Protein AF-0000000068471416 (afdb_homodimer)

Foldseek 3Di:
DDPPPVPCPVCVCVVVVVVVVVVVVVVVVCVLAADDQVVLQVQLVVQLCVLCNPHADDPVCVVVSQVSSQVSSVVVVVVSVHQWDKDKGKDKDWPPPDDDDDDDDDDADPVRKDKYWDWDDDDTMIMIMMMITHHD/DDPPPVPPPVCVVVVVVVVVVVVVVVVVVCVLAADDQVVLQVQLVVQLCVLCNPHADDPVCVVVSQVSSQVSSVVVVVVSVHQWDKDKGKDKDWPPPDDDDDDDDDDADPVRKDKYWDWDDDPTMIMIMMMITHHD

Sequence (272 aa):
MESYTGTFLYGLGSLESRNDLFSKIRQTLVTKTAFVVDEVSNIVKEAIESAIGGNAYQHSKVNQWTTNVVEQTLSQLTKLGKPFKYIVTCVIMQKNGAGLHTASSCFWDSSTDGSCTVRWENKSMYCIVSAFGLSIMESYTGTFLYGLGSLESRNDLFSKIRQTLVTKTAFVVDEVSNIVKEAIESAIGGNAYQHSKVNQWTTNVVEQTLSQLTKLGKPFKYIVTCVIMQKNGAGLHTASSCFWDSSTDGSCTVRWENKSMYCIVSAFGLSI

Radius of gyration: 27.61 Å; Cα contacts (8 Å, |Δi|>4): 417; chains: 2; bounding box: 52×100×85 Å

Secondary structure (DSSP, 8-state):
---------TTHHHHHHHHHHHHHHHHHHHHHHS--HHHHHHHHHHHHHHHHTTPPP-HHHHHHHHHHHHHHHHHHHHHTT-SEEEEEEEEEEE-SS--EEEEEEEES-TTT-EEEEEEEE-SSEEEEEEEEEEE-/---------TTHHHHHHHHHHHHHHHHHHHHHHS--HHHHHHHHHHHHHHHHTTPPP-HHHHHHHHHHHHHHHHHHHHHTT-SEEEEEEEEEEE-SS--EEEEEEEES-TTT-EEEEEEEE-SSEEEEEEEEEEE-

InterPro domains:
  IPR005334 Dynein light chain Tctex-1-like [PF03645] (39-132)
  IPR005334 Dynein light chain Tctex-1-like [PTHR21255] (26-134)
  IPR038586 Tctex-1-like superfamily [G3DSA:3.30.1140.40] (37-135)

Organism: Equus asinus (NCBI:txid9793)

pLDDT: mean 88.73, std 19.09, range [28.83, 99.0]

Nearest PDB structures (foldseek):
  8pr0-assembly1_G  TM=9.944E-01  e=3.543E-20  Homo sapiens
  8j07-assembly1_n8  TM=9.820E-01  e=2.488E-18  Homo sapiens
  2pg1-assembly1_G  TM=9.950E-01  e=5.138E-17  Drosophila melanogaster
  8glv-assembly1_AR  TM=9.857E-01  e=5.844E-17  Chlamydomonas reinhardtii
  8glv-assembly1_MK  TM=9.768E-01  e=2.375E-13  Chlamydomonas reinhardtii

Solvent-accessible surface area (backbone atoms only — not comparable to full-atom values): 14902 Å² total; per-residue (Å²): 140,85,84,81,79,75,79,78,64,73,64,61,61,52,52,57,44,42,49,50,45,50,50,46,52,49,49,52,50,44,62,55,54,49,68,52,52,70,64,52,48,51,45,45,51,51,23,44,45,72,50,47,54,95,60,70,68,45,82,91,46,46,63,59,33,30,47,45,26,21,51,47,30,50,53,56,55,60,69,67,68,44,65,49,32,38,41,26,37,24,39,38,33,42,60,67,83,51,56,76,42,75,34,69,39,73,49,74,56,77,90,52,28,38,65,41,75,48,82,46,73,62,92,34,27,41,36,41,38,37,41,35,37,40,59,114,142,85,84,80,79,76,78,78,63,73,65,60,63,52,51,57,45,41,49,50,44,50,50,47,53,49,49,52,50,45,63,53,55,49,67,52,52,68,64,53,47,52,46,44,53,50,25,44,44,72,52,47,55,94,61,69,70,46,82,89,48,45,63,58,33,32,48,45,27,22,50,48,30,48,53,55,57,61,68,68,68,44,65,48,32,37,41,26,36,23,38,39,32,42,60,68,82,52,55,74,44,74,33,67,40,73,48,71,56,76,89,52,29,39,66,41,75,49,81,46,71,62,92,34,29,39,35,41,37,37,40,36,37,39,59,113

Structure (mmCIF, N/CA/C/O backbone):
data_AF-0000000068471416-model_v1
#
loop_
_entity.id
_entity.type
_entity.pdbx_description
1 polymer 'Dynein light chain Tctex-type 1'
#
loop_
_atom_site.group_PDB
_atom_site.id
_atom_site.type_symbol
_atom_site.label_atom_id
_atom_site.label_alt_id
_atom_site.label_comp_id
_atom_site.label_asym_id
_atom_site.label_entity_id
_atom_site.label_seq_id
_atom_site.pdbx_PDB_ins_code
_atom_site.Cartn_x
_atom_site.Cartn_y
_atom_site.Cartn_z
_atom_site.occupancy
_atom_site.B_iso_or_equiv
_atom_site.auth_seq_id
_atom_site.auth_comp_id
_atom_site.auth_asym_id
_atom_site.auth_atom_id
_atom_site.pdbx_PDB_model_num
ATOM 1 N N . MET A 1 1 ? -31.141 28.938 68.875 1 28.83 1 MET A N 1
ATOM 2 C CA . MET A 1 1 ? -30.828 29.672 67.625 1 28.83 1 MET A CA 1
ATOM 3 C C . MET A 1 1 ? -29.781 28.938 66.812 1 28.83 1 MET A C 1
ATOM 5 O O . MET A 1 1 ? -28.609 29.297 66.812 1 28.83 1 MET A O 1
ATOM 9 N N . GLU A 1 2 ? -29.828 27.5 66.625 1 31.27 2 GLU A N 1
ATOM 10 C CA . GLU A 1 2 ? -28.906 26.5 66.125 1 31.27 2 GLU A CA 1
ATOM 11 C C . GLU A 1 2 ? -28.766 26.594 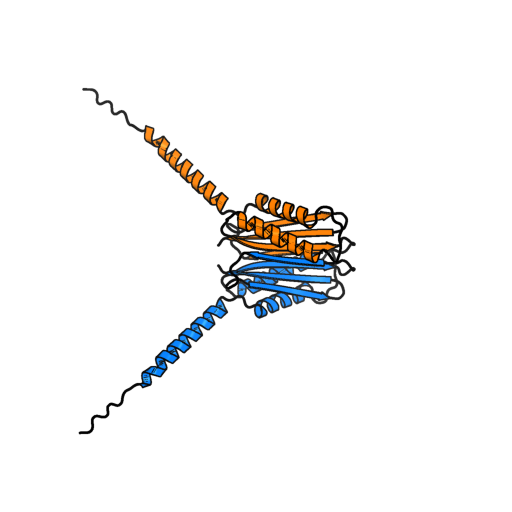64.625 1 31.27 2 GLU A C 1
ATOM 13 O O . GLU A 1 2 ? -29.766 26.594 63.906 1 31.27 2 GLU A O 1
ATOM 18 N N . SER A 1 3 ? -27.688 27.391 64.062 1 31.22 3 SER A N 1
ATOM 19 C CA . SER A 1 3 ? -27.219 27.688 62.688 1 31.22 3 SER A CA 1
ATOM 20 C C . SER A 1 3 ? -26.891 26.422 61.906 1 31.22 3 SER A C 1
ATOM 22 O O . SER A 1 3 ? -26.094 25.594 62.375 1 31.22 3 SER A O 1
ATOM 24 N N . TYR A 1 4 ? -27.875 25.75 61.125 1 32.44 4 TYR A N 1
ATOM 25 C CA . TYR A 1 4 ? -27.891 24.688 60.125 1 32.44 4 TYR A CA 1
ATOM 26 C C . TYR A 1 4 ? -26.906 24.984 59 1 32.44 4 TYR A C 1
ATOM 28 O O . TYR A 1 4 ? -27.047 25.969 58.281 1 32.44 4 TYR A O 1
ATOM 36 N N . THR A 1 5 ? -25.547 24.922 59.156 1 38.28 5 THR A N 1
ATOM 37 C CA . THR A 1 5 ? -24.516 24.953 58.094 1 38.28 5 THR A CA 1
ATOM 38 C C . THR A 1 5 ? -24.734 23.844 57.094 1 38.28 5 THR A C 1
ATOM 40 O O . THR A 1 5 ? -24.5 22.672 57.375 1 38.28 5 THR A O 1
ATOM 43 N N . GLY A 1 6 ? -25.969 23.578 56.562 1 36.72 6 GLY A N 1
ATOM 44 C CA . GLY A 1 6 ? -26.219 22.672 55.438 1 36.72 6 GLY A CA 1
ATOM 45 C C . GLY A 1 6 ? -25.25 22.906 54.281 1 36.72 6 GLY A C 1
ATOM 46 O O . GLY A 1 6 ? -25.375 23.891 53.562 1 36.72 6 GLY A O 1
ATOM 47 N N . THR A 1 7 ? -23.953 22.609 54.438 1 38.03 7 THR A N 1
ATOM 48 C CA . THR A 1 7 ? -22.953 22.594 53.344 1 38.03 7 THR A CA 1
ATOM 49 C C . THR A 1 7 ? -23.469 21.797 52.156 1 38.03 7 THR A C 1
ATOM 51 O O . THR A 1 7 ? -23.828 20.609 52.312 1 38.03 7 THR A O 1
ATOM 54 N N . PHE A 1 8 ? -24.125 22.375 51.125 1 34.44 8 PHE A N 1
ATOM 55 C CA . PHE A 1 8 ? -24.469 22.094 49.75 1 34.44 8 PHE A CA 1
ATOM 56 C C . PHE A 1 8 ? -23.281 21.438 49.031 1 34.44 8 PHE A C 1
ATOM 58 O O . PHE A 1 8 ? -22.375 22.125 48.562 1 34.44 8 PHE A O 1
ATOM 65 N N . LEU A 1 9 ? -22.438 20.578 49.594 1 37.41 9 LEU A N 1
ATOM 66 C CA . LEU A 1 9 ? -21.453 19.828 48.844 1 37.41 9 LEU A CA 1
ATOM 67 C C . LEU A 1 9 ? -22.109 19.062 47.688 1 37.41 9 LEU A C 1
ATOM 69 O O . LEU A 1 9 ? -21.516 18.125 47.125 1 37.41 9 LEU A O 1
ATOM 73 N N . TYR A 1 10 ? -23.406 19.078 47.5 1 39.72 10 TYR A N 1
ATOM 74 C CA . TYR A 1 10 ? -23.938 18.312 46.375 1 39.72 10 TYR A CA 1
ATOM 75 C C . TYR A 1 10 ? -23.156 18.625 45.094 1 39.72 10 TYR A C 1
ATOM 77 O O . TYR A 1 10 ? -23.516 18.141 44.031 1 39.72 10 TYR A O 1
ATOM 85 N N . GLY A 1 11 ? -22.531 19.719 44.938 1 41.59 11 GLY A N 1
ATOM 86 C CA . GLY A 1 11 ? -21.922 20.141 43.719 1 41.59 11 GLY A CA 1
ATOM 87 C C . GLY A 1 11 ? -20.828 19.203 43.219 1 41.59 11 GLY A C 1
ATOM 88 O O . GLY A 1 11 ? -20.141 19.5 42.25 1 41.59 11 GLY A O 1
ATOM 89 N N . LEU A 1 12 ? -20.219 18.453 44 1 44.09 12 LEU A N 1
ATOM 90 C CA . LEU A 1 12 ? -19.188 17.5 43.625 1 44.09 12 LEU A CA 1
ATOM 91 C C . LEU A 1 12 ? -19.688 16.562 42.531 1 44.09 12 LEU A C 1
ATOM 93 O O . LEU A 1 12 ? -18.953 15.703 42.031 1 44.09 12 LEU A O 1
ATOM 97 N N . GLY A 1 13 ? -20.922 16.156 42.469 1 48.59 13 GLY A N 1
ATOM 98 C CA . GLY A 1 13 ? -21.469 15.414 41.344 1 48.59 13 GLY A CA 1
ATOM 99 C C . GLY A 1 13 ? -21.109 15.992 40 1 48.59 13 GLY A C 1
ATOM 100 O O . GLY A 1 13 ? -21.234 15.328 38.969 1 48.59 13 GLY A O 1
ATOM 101 N N . SER A 1 14 ? -21.016 17.25 39.812 1 50.97 14 SER A N 1
ATOM 102 C CA . SER A 1 14 ? -20.812 18.031 38.594 1 50.97 14 SER A CA 1
ATOM 103 C C . SER A 1 14 ? -19.406 17.859 38.062 1 50.97 14 SER A C 1
ATOM 105 O O . SER A 1 14 ? -19.203 17.781 36.844 1 50.97 14 SER A O 1
ATOM 107 N N . LEU A 1 15 ? -18.422 17.906 38.812 1 54.69 15 LEU A N 1
ATOM 108 C CA . LEU A 1 15 ? -17.062 17.719 38.344 1 54.69 15 LEU A CA 1
ATOM 109 C C . LEU A 1 15 ? -16.844 16.281 37.844 1 54.69 15 LEU A C 1
ATOM 111 O O . LEU A 1 15 ? -16.203 16.078 36.812 1 54.69 15 LEU A O 1
ATOM 115 N N . GLU A 1 16 ? -17.141 15.281 38.75 1 58.5 16 GLU A N 1
ATOM 116 C CA . GLU A 1 16 ? -17.125 13.906 38.25 1 58.5 16 GLU A CA 1
ATOM 117 C C . GLU A 1 16 ? -17.922 13.766 36.969 1 58.5 16 GLU A C 1
ATOM 119 O O . GLU A 1 16 ? -17.5 13.062 36.062 1 58.5 16 GLU A O 1
ATOM 124 N N . SER A 1 17 ? -18.969 14.477 37.062 1 65.06 17 SER A N 1
ATOM 125 C CA . SER A 1 17 ? -19.812 14.477 35.875 1 65.06 17 SER A CA 1
ATOM 126 C C . SER A 1 17 ? -19.125 15.164 34.688 1 65.06 17 SER A C 1
ATOM 128 O O . SER A 1 17 ? -19.219 14.688 33.562 1 65.06 17 SER A O 1
ATOM 130 N N . ARG A 1 18 ? -18.391 16.203 35.125 1 70.12 18 ARG A N 1
ATOM 131 C CA . ARG A 1 18 ? -17.641 16.906 34.062 1 70.12 18 ARG A CA 1
ATOM 132 C C . ARG A 1 18 ? -16.484 16.047 33.562 1 70.12 18 ARG A C 1
ATOM 134 O O . ARG A 1 18 ? -16.25 15.984 32.375 1 70.12 18 ARG A O 1
ATOM 141 N N . ASN A 1 19 ? -15.789 15.445 34.562 1 79.56 19 ASN A N 1
ATOM 142 C CA . ASN A 1 19 ? -14.711 14.555 34.156 1 79.56 19 ASN A CA 1
ATOM 143 C C . ASN A 1 19 ? -15.242 13.383 33.344 1 79.56 19 ASN A C 1
ATOM 145 O O . ASN A 1 19 ? -14.602 12.945 32.375 1 79.56 19 ASN A O 1
ATOM 149 N N . ASP A 1 20 ? -16.328 12.852 33.906 1 80.62 20 ASP A N 1
ATOM 150 C CA . ASP A 1 20 ? -16.953 11.773 33.156 1 80.62 20 ASP A CA 1
ATOM 151 C C . ASP A 1 20 ? -17.359 12.258 31.766 1 80.62 20 ASP A C 1
ATOM 153 O O . ASP A 1 20 ? -17.203 11.531 30.781 1 80.62 20 ASP A O 1
ATOM 157 N N . LEU A 1 21 ? -17.938 13.477 31.688 1 79.5 21 LEU A N 1
ATOM 158 C CA . LEU A 1 21 ? -18.328 14.055 30.406 1 79.5 21 LEU A CA 1
ATOM 159 C C . LEU A 1 21 ? -17.109 14.266 29.516 1 79.5 21 LEU A C 1
ATOM 161 O O . LEU A 1 21 ? -17.141 13.969 28.328 1 79.5 21 LEU A O 1
ATOM 165 N N . PHE A 1 22 ? -16.094 14.844 30.125 1 82.44 22 PHE A N 1
ATOM 166 C CA . PHE A 1 22 ? -14.859 15.062 29.391 1 82.44 22 PHE A CA 1
ATOM 167 C C . PHE A 1 22 ? -14.273 13.742 28.906 1 82.44 22 PHE A C 1
ATOM 169 O O . PHE A 1 22 ? -13.758 13.656 27.781 1 82.44 22 PHE A O 1
ATOM 176 N N . SER A 1 23 ? -14.305 12.781 29.844 1 82.5 23 SER A N 1
ATOM 177 C CA . SER A 1 23 ? -13.828 11.461 29.453 1 82.5 23 SER A CA 1
ATOM 178 C C . SER A 1 23 ? -14.656 10.883 28.312 1 82.5 23 SER A C 1
ATOM 180 O O . SER A 1 23 ? -14.109 10.297 27.375 1 82.5 23 SER A O 1
ATOM 182 N N . LYS A 1 24 ? -15.945 11.148 28.438 1 79.94 24 LYS A N 1
ATOM 183 C CA . LYS A 1 24 ? -16.828 10.656 27.375 1 79.94 24 LYS A CA 1
ATOM 184 C C . LYS A 1 24 ? -16.578 11.406 26.062 1 79.94 24 LYS A C 1
ATOM 186 O O . LYS A 1 24 ? -16.578 10.805 25 1 79.94 24 LYS A O 1
ATOM 191 N N . ILE A 1 25 ? -16.484 12.648 26.062 1 80.19 25 ILE A N 1
ATOM 192 C CA . ILE A 1 25 ? -16.219 13.461 24.875 1 80.19 25 ILE A CA 1
ATOM 193 C C . ILE A 1 25 ? -14.875 13.047 24.266 1 80.19 25 ILE A C 1
ATOM 195 O O . ILE A 1 25 ? -14.758 12.906 23.047 1 80.19 25 ILE A O 1
ATOM 199 N N . ARG A 1 26 ? -13.867 12.805 25.141 1 77.94 26 ARG A N 1
ATOM 200 C CA . ARG A 1 26 ? -12.562 12.367 24.656 1 77.94 26 ARG A CA 1
ATOM 201 C C . ARG A 1 26 ? -12.656 11 23.984 1 77.94 26 ARG A C 1
ATOM 203 O O . ARG A 1 26 ? -12.039 10.766 22.938 1 77.94 26 ARG A O 1
ATOM 210 N N . GLN A 1 27 ? -13.445 10.156 24.656 1 78.56 27 GLN A N 1
ATOM 211 C CA . GLN A 1 27 ? -13.609 8.812 24.094 1 78.56 27 GLN A CA 1
ATOM 212 C C . GLN A 1 27 ? -14.328 8.859 22.75 1 78.56 27 GLN A C 1
ATOM 214 O O . GLN A 1 27 ? -13.984 8.117 21.828 1 78.56 27 GLN A O 1
ATOM 219 N N . THR A 1 28 ? -15.336 9.68 22.688 1 78.94 28 THR A N 1
ATOM 220 C CA . THR A 1 28 ? -16.078 9.812 21.438 1 78.94 28 THR A CA 1
ATOM 221 C C . THR A 1 28 ? -15.195 10.406 20.344 1 78.94 28 THR A C 1
ATOM 223 O O . THR A 1 28 ? -15.258 9.977 19.188 1 78.94 28 THR A O 1
ATOM 226 N N . LEU A 1 29 ? -14.445 11.344 20.734 1 76.94 29 LEU A N 1
ATOM 227 C CA . LEU A 1 29 ? -13.547 11.984 19.766 1 76.94 29 LEU A CA 1
ATOM 228 C C . LEU A 1 29 ? -12.484 11.008 19.281 1 76.94 29 LEU A C 1
ATOM 230 O O . LEU A 1 29 ? -12.188 10.953 18.094 1 76.94 29 LEU A O 1
ATOM 234 N N . VAL A 1 30 ? -11.961 10.297 20.203 1 74.81 30 VAL A N 1
ATOM 235 C CA . VAL A 1 30 ? -10.914 9.344 19.844 1 74.81 30 VAL A CA 1
ATOM 236 C C . VAL A 1 30 ? -11.484 8.289 18.891 1 74.81 30 VAL A C 1
ATOM 238 O O . VAL A 1 30 ? -10.844 7.93 17.891 1 74.81 30 VAL A O 1
ATOM 241 N N . THR A 1 31 ? -12.625 7.836 19.281 1 77 31 THR A N 1
ATOM 242 C CA . THR A 1 31 ? -13.219 6.797 18.438 1 77 31 THR A CA 1
ATOM 243 C C . THR A 1 31 ? -13.547 7.344 17.047 1 77 31 THR A C 1
ATOM 245 O O . THR A 1 31 ? -13.461 6.613 16.062 1 77 31 THR A O 1
ATOM 248 N N . LYS A 1 32 ? -13.836 8.609 17.047 1 83.88 32 LYS A N 1
ATOM 249 C CA . LYS A 1 32 ? -14.227 9.203 15.766 1 83.88 32 LYS A CA 1
ATOM 250 C C . LYS A 1 32 ? -13.008 9.477 14.891 1 83.88 32 LYS A C 1
ATOM 252 O O . LYS A 1 32 ? -13.125 9.531 13.664 1 83.88 32 LYS A O 1
ATOM 257 N N . THR A 1 33 ? -11.891 9.406 15.453 1 91.12 33 THR A N 1
ATOM 258 C CA . THR A 1 33 ? -10.727 9.812 14.672 1 91.12 33 THR A CA 1
ATOM 259 C C . THR A 1 33 ? -9.688 8.695 14.625 1 91.12 33 THR A C 1
ATOM 261 O O . THR A 1 33 ? -8.656 8.828 13.969 1 91.12 33 THR A O 1
ATOM 264 N N . ALA A 1 34 ? -9.961 7.605 15.328 1 95 34 ALA A N 1
ATOM 265 C CA . ALA A 1 34 ? -8.969 6.535 15.398 1 95 34 ALA A CA 1
ATOM 266 C C . ALA A 1 34 ? -9.125 5.562 14.234 1 95 34 ALA A C 1
ATOM 268 O O . ALA A 1 34 ? -10.234 5.344 13.742 1 95 34 ALA A O 1
ATOM 269 N N . PHE A 1 35 ? -8.039 5.016 13.812 1 97.88 35 PHE A N 1
ATOM 270 C CA . PHE A 1 35 ? -8.062 3.891 12.883 1 97.88 35 PHE A CA 1
ATOM 271 C C . PHE A 1 35 ? -8.414 2.598 13.609 1 97.88 35 PHE A C 1
ATOM 273 O O . PHE A 1 35 ? -7.605 2.066 14.375 1 97.88 35 PHE A O 1
ATOM 280 N N . VAL A 1 36 ? -9.625 2.09 13.414 1 96.94 36 VAL A N 1
ATOM 281 C CA . VAL A 1 36 ? -10.102 0.908 14.125 1 96.94 36 VAL A CA 1
ATOM 282 C C . VAL A 1 36 ? -9.945 -0.327 13.242 1 96.94 36 VAL A C 1
ATOM 284 O O . VAL A 1 36 ? -10.734 -0.54 12.32 1 96.94 36 VAL A O 1
ATOM 287 N N . VAL A 1 37 ? -9.062 -1.154 13.562 1 97.88 37 VAL A N 1
ATOM 288 C CA . VAL A 1 37 ? -8.641 -2.275 12.727 1 97.88 37 VAL A CA 1
ATOM 289 C C . VAL A 1 37 ? -9.828 -3.197 12.461 1 97.88 37 VAL A C 1
ATOM 291 O O . VAL A 1 37 ? -10.047 -3.633 11.328 1 97.88 37 VAL A O 1
ATOM 294 N N . ASP A 1 38 ? -10.633 -3.496 13.477 1 97.81 38 ASP A N 1
ATOM 295 C CA . ASP A 1 38 ? -11.75 -4.418 13.312 1 97.81 38 ASP A CA 1
ATOM 296 C C . ASP A 1 38 ? -12.773 -3.867 12.32 1 97.81 38 ASP A C 1
ATOM 298 O O . ASP A 1 38 ? -13.297 -4.605 11.477 1 97.81 38 ASP A O 1
ATOM 302 N N . GLU A 1 39 ? -13.047 -2.6 12.484 1 97.75 39 GLU A N 1
ATOM 303 C CA . GLU A 1 39 ? -13.969 -1.944 11.562 1 97.75 39 GLU A CA 1
ATOM 304 C C . GLU A 1 39 ? -13.453 -2.004 10.125 1 97.75 39 GLU A C 1
ATOM 306 O O . GLU A 1 39 ? -14.188 -2.365 9.211 1 97.75 39 GLU A O 1
ATOM 311 N N . VAL A 1 40 ? -12.18 -1.733 9.906 1 98.75 40 VAL A N 1
ATOM 312 C CA . VAL A 1 40 ? -11.562 -1.721 8.586 1 98.75 40 VAL A CA 1
ATOM 313 C C . VAL A 1 40 ? -11.508 -3.141 8.031 1 98.75 40 VAL A C 1
ATOM 315 O O . VAL A 1 40 ? -11.805 -3.367 6.855 1 98.75 40 VAL A O 1
ATOM 318 N N . SER A 1 41 ? -11.234 -4.055 8.898 1 98.88 41 SER A N 1
ATOM 319 C CA . SER A 1 41 ? -11.172 -5.457 8.492 1 98.88 41 SER A CA 1
ATOM 320 C C . SER A 1 41 ? -12.516 -5.93 7.949 1 98.88 41 SER A C 1
ATOM 322 O O . SER A 1 41 ? -12.57 -6.621 6.93 1 98.88 41 SER A O 1
ATOM 324 N N . ASN A 1 42 ? -13.539 -5.586 8.594 1 98.88 42 ASN A N 1
ATOM 325 C CA . ASN A 1 42 ? -14.867 -5.977 8.148 1 98.88 42 ASN A CA 1
ATOM 326 C C . ASN A 1 42 ? -15.203 -5.363 6.793 1 98.88 42 ASN A C 1
ATOM 328 O O . ASN A 1 42 ? -15.797 -6.027 5.938 1 98.88 42 ASN A O 1
ATOM 332 N N . ILE A 1 43 ? -14.82 -4.137 6.609 1 98.88 43 ILE A N 1
ATOM 333 C CA . ILE A 1 43 ? -15.031 -3.455 5.34 1 98.88 43 ILE A CA 1
ATOM 334 C C . ILE A 1 43 ? -14.305 -4.203 4.223 1 98.88 43 ILE A C 1
ATOM 336 O O . ILE A 1 43 ? -14.875 -4.457 3.162 1 98.88 43 ILE A O 1
ATOM 340 N N . VAL A 1 44 ? -13.07 -4.609 4.469 1 98.94 44 VAL A N 1
ATOM 341 C CA . VAL A 1 44 ? -12.242 -5.285 3.477 1 98.94 44 VAL A CA 1
ATOM 342 C C . VAL A 1 44 ? -12.82 -6.664 3.166 1 98.94 44 VAL A C 1
ATOM 344 O O . VAL A 1 44 ? -12.953 -7.043 2 1 98.94 44 VAL A O 1
ATOM 347 N N . LYS A 1 45 ? -13.203 -7.32 4.207 1 98.81 45 LYS A N 1
ATOM 348 C CA . LYS A 1 45 ? -13.758 -8.664 4.027 1 98.81 45 LYS A CA 1
ATOM 349 C C . LYS A 1 45 ? -15.039 -8.617 3.195 1 98.81 45 LYS A C 1
ATOM 351 O O . LYS A 1 45 ? -15.25 -9.469 2.328 1 98.81 45 LYS A O 1
ATOM 356 N N . GLU A 1 46 ? -15.859 -7.676 3.471 1 98.81 46 GLU A N 1
ATOM 357 C CA . GLU A 1 46 ? -17.094 -7.52 2.703 1 98.81 46 GLU A CA 1
ATOM 358 C C . GLU A 1 46 ? -16.797 -7.203 1.239 1 98.81 46 GLU A C 1
ATOM 360 O O . GLU A 1 46 ? -17.469 -7.715 0.341 1 98.81 46 GLU A O 1
ATOM 365 N N . ALA A 1 47 ? -15.836 -6.355 0.959 1 98.88 47 ALA A N 1
ATOM 366 C CA . ALA A 1 47 ? -15.453 -6.012 -0.408 1 98.88 47 ALA A CA 1
ATOM 367 C C . ALA A 1 47 ? -14.953 -7.238 -1.162 1 98.88 47 ALA A C 1
ATOM 369 O O . ALA A 1 47 ? -15.312 -7.453 -2.324 1 98.88 47 ALA A O 1
ATOM 370 N N . ILE A 1 48 ? -14.156 -8.109 -0.522 1 98.81 48 ILE A N 1
ATOM 371 C CA . ILE A 1 48 ? -13.625 -9.32 -1.127 1 98.81 48 ILE A CA 1
ATOM 372 C C . ILE A 1 48 ? -14.773 -10.273 -1.465 1 98.81 48 ILE A C 1
ATOM 374 O O . ILE A 1 48 ? -14.844 -10.797 -2.578 1 98.81 48 ILE A O 1
ATOM 378 N N . GLU A 1 49 ? -15.641 -10.43 -0.498 1 98.38 49 GLU A N 1
ATOM 379 C CA . GLU A 1 49 ? -16.75 -11.344 -0.702 1 98.38 49 GLU A CA 1
ATOM 380 C C . GLU A 1 49 ? -17.641 -10.891 -1.858 1 98.38 49 GLU A C 1
ATOM 382 O O . GLU A 1 49 ? -18.078 -11.703 -2.674 1 98.38 49 GLU A O 1
ATOM 387 N N . SER A 1 50 ? -17.844 -9.625 -1.914 1 98.19 50 SER A N 1
ATOM 388 C CA . SER A 1 50 ? -18.703 -9.062 -2.955 1 98.19 50 SER A CA 1
ATOM 389 C C . SER A 1 50 ? -18.062 -9.195 -4.332 1 98.19 50 SER A C 1
ATOM 391 O O . SER A 1 50 ? -18.734 -9.539 -5.305 1 98.19 50 SER A O 1
ATOM 393 N N . ALA A 1 51 ? -16.75 -9 -4.43 1 97.88 51 ALA A N 1
ATOM 394 C CA . ALA A 1 51 ? -16.062 -8.938 -5.723 1 97.88 51 ALA A CA 1
ATOM 395 C C . ALA A 1 51 ? -15.672 -10.336 -6.195 1 97.88 51 ALA A C 1
ATOM 397 O O . ALA A 1 51 ? -15.734 -10.633 -7.391 1 97.88 51 ALA A O 1
ATOM 398 N N . ILE A 1 52 ? -15.266 -11.195 -5.316 1 96.25 52 ILE A N 1
ATOM 399 C CA . ILE A 1 52 ? -14.633 -12.438 -5.758 1 96.25 52 ILE A CA 1
ATOM 400 C C . ILE A 1 52 ? -15.352 -13.633 -5.125 1 96.25 52 ILE A C 1
ATOM 402 O O . ILE A 1 52 ? -15.172 -14.773 -5.559 1 96.25 52 ILE A O 1
ATOM 406 N N . GLY A 1 53 ? -16.219 -13.375 -4.121 1 89.38 53 GLY A N 1
ATOM 407 C CA . GLY A 1 53 ? -16.812 -14.461 -3.359 1 89.38 53 GLY A CA 1
ATOM 408 C C . GLY A 1 53 ? -17.469 -15.508 -4.234 1 89.38 53 GLY A C 1
ATOM 409 O O . GLY A 1 53 ? -18.219 -15.18 -5.156 1 89.38 53 GLY A O 1
ATOM 410 N N . GLY A 1 54 ? -17.172 -16.766 -4.18 1 90.25 54 GLY A N 1
ATOM 411 C CA . GLY A 1 54 ? -17.781 -17.922 -4.82 1 90.25 54 GLY A CA 1
ATOM 412 C C . GLY A 1 54 ? -17.188 -18.219 -6.188 1 90.25 54 GLY A C 1
ATOM 413 O O . GLY A 1 54 ? -17.609 -19.172 -6.852 1 90.25 54 GLY A O 1
ATOM 414 N N . ASN A 1 55 ? -16.328 -17.312 -6.727 1 96.81 55 ASN A N 1
ATOM 415 C CA . ASN A 1 55 ? -15.742 -17.5 -8.055 1 96.81 55 ASN A CA 1
ATOM 416 C C . ASN A 1 55 ? -14.398 -18.219 -7.984 1 96.81 55 ASN A C 1
ATOM 418 O O . ASN A 1 55 ? -13.664 -18.078 -7.008 1 96.81 55 ASN A O 1
ATOM 422 N N . ALA A 1 56 ? -14.18 -18.984 -9.07 1 97.56 56 ALA A N 1
ATOM 423 C CA . ALA A 1 56 ? -12.828 -19.516 -9.281 1 97.56 56 ALA A CA 1
ATOM 424 C C . ALA A 1 56 ? -11.969 -18.516 -10.047 1 97.56 56 ALA A C 1
ATOM 426 O O . ALA A 1 56 ? -12.492 -17.625 -10.742 1 97.56 56 ALA A O 1
ATOM 427 N N . TYR A 1 57 ? -10.719 -18.719 -9.891 1 98.06 57 TYR A N 1
ATOM 428 C CA . TYR A 1 57 ? -9.789 -17.859 -10.602 1 98.06 57 TYR A CA 1
ATOM 429 C C . TYR A 1 57 ? -10.062 -17.875 -12.102 1 98.06 57 TYR A C 1
ATOM 431 O O . TYR A 1 57 ? -10.195 -18.953 -12.703 1 98.06 57 TYR A O 1
ATOM 439 N N . GLN A 1 58 ? -10.164 -16.703 -12.688 1 97.62 58 GLN A N 1
ATOM 440 C CA . GLN A 1 58 ? -10.242 -16.5 -14.133 1 97.62 58 GLN A CA 1
ATOM 441 C C . GLN A 1 58 ? -9.352 -15.344 -14.578 1 97.62 58 GLN A C 1
ATOM 443 O O . GLN A 1 58 ? -9.664 -14.18 -14.297 1 97.62 58 GLN A O 1
ATOM 448 N N . HIS A 1 59 ? -8.344 -15.625 -15.359 1 96.38 59 HIS A N 1
ATOM 449 C CA . HIS A 1 59 ? -7.344 -14.633 -15.75 1 96.38 59 HIS A CA 1
ATOM 450 C C . HIS A 1 59 ? -8.008 -13.383 -16.328 1 96.38 59 HIS A C 1
ATOM 452 O O . HIS A 1 59 ? -7.598 -12.258 -16.031 1 96.38 59 HIS A O 1
ATOM 458 N N . SER A 1 60 ? -8.969 -13.625 -17.047 1 97.38 60 SER A N 1
ATOM 459 C CA . SER A 1 60 ? -9.594 -12.523 -17.781 1 97.38 60 SER A CA 1
ATOM 460 C C . SER A 1 60 ? -10.422 -11.641 -16.844 1 97.38 60 SER A C 1
ATOM 462 O O . SER A 1 60 ? -10.805 -10.531 -17.219 1 97.38 60 SER A O 1
ATOM 464 N N . LYS A 1 61 ? -10.656 -12.078 -15.594 1 97.94 61 LYS A N 1
ATOM 465 C CA . LYS A 1 61 ? -11.555 -11.336 -14.719 1 97.94 61 LYS A CA 1
ATOM 466 C C . LYS A 1 61 ? -10.797 -10.711 -13.555 1 97.94 61 LYS A C 1
ATOM 468 O O . LYS A 1 61 ? -11.312 -9.805 -12.883 1 97.94 61 LYS A O 1
ATOM 473 N N . VAL A 1 62 ? -9.617 -11.141 -13.289 1 98.56 62 VAL A N 1
ATOM 474 C CA . VAL A 1 62 ? -8.906 -10.836 -12.055 1 98.56 62 VAL A CA 1
ATOM 475 C C . VAL A 1 62 ? -8.602 -9.336 -11.992 1 98.56 62 VAL A C 1
ATOM 477 O O . VAL A 1 62 ? -8.633 -8.734 -10.922 1 98.56 62 VAL A O 1
ATOM 480 N N . ASN A 1 63 ? -8.336 -8.766 -13.172 1 98.31 63 ASN A N 1
ATOM 481 C CA . ASN A 1 63 ? -8.094 -7.324 -13.195 1 98.31 63 ASN A CA 1
ATOM 482 C C . ASN A 1 63 ? -9.305 -6.543 -12.68 1 98.31 63 ASN A C 1
ATOM 484 O O . ASN A 1 63 ? -9.156 -5.637 -11.859 1 98.31 63 ASN A O 1
ATOM 488 N N . GLN A 1 64 ? -10.445 -6.914 -13.094 1 98.31 64 GLN A N 1
ATOM 489 C CA . GLN A 1 64 ? -11.664 -6.262 -12.625 1 98.31 64 GLN A CA 1
ATOM 490 C C . GLN A 1 64 ? -11.906 -6.535 -11.141 1 98.31 64 GLN A C 1
ATOM 492 O O . GLN A 1 64 ? -12.344 -5.652 -10.406 1 98.31 64 GLN A O 1
ATOM 497 N N . TRP A 1 65 ? -11.609 -7.754 -10.719 1 98.81 65 TRP A N 1
ATOM 498 C CA . TRP A 1 65 ? -11.812 -8.117 -9.32 1 98.81 65 TRP A CA 1
ATOM 499 C C . TRP A 1 65 ? -10.953 -7.254 -8.406 1 98.81 65 TRP A C 1
ATOM 501 O O . TRP A 1 65 ? -11.445 -6.699 -7.422 1 98.81 65 TRP A O 1
ATOM 511 N N . THR A 1 66 ? -9.617 -7.145 -8.773 1 98.88 66 THR A N 1
ATOM 512 C CA . THR A 1 66 ? -8.734 -6.344 -7.934 1 98.88 66 THR A CA 1
ATOM 513 C C . THR A 1 66 ? -9.195 -4.891 -7.898 1 98.88 66 THR A C 1
ATOM 515 O O . THR A 1 66 ? -9.211 -4.262 -6.84 1 98.88 66 THR A O 1
ATOM 518 N N . THR A 1 67 ? -9.648 -4.336 -9.016 1 98.81 67 THR A N 1
ATOM 519 C CA . THR A 1 67 ? -10.141 -2.967 -9.102 1 98.81 67 THR A CA 1
ATOM 520 C C . THR A 1 67 ? -11.391 -2.781 -8.25 1 98.81 67 THR A C 1
ATOM 522 O O . THR A 1 67 ? -11.484 -1.827 -7.473 1 98.81 67 THR A O 1
ATOM 525 N N . ASN A 1 68 ? -12.281 -3.715 -8.305 1 98.88 68 ASN A N 1
ATOM 526 C CA . ASN A 1 68 ? -13.516 -3.654 -7.52 1 98.88 68 ASN A CA 1
ATOM 527 C C . ASN A 1 68 ? -13.219 -3.691 -6.02 1 98.88 68 ASN A C 1
ATOM 529 O O . ASN A 1 68 ? -13.812 -2.934 -5.25 1 98.88 68 ASN A O 1
ATOM 533 N N . VAL A 1 69 ? -12.336 -4.551 -5.648 1 98.94 69 VAL A N 1
ATOM 534 C CA . VAL A 1 69 ? -12.008 -4.703 -4.234 1 98.94 69 VAL A CA 1
ATOM 535 C C . VAL A 1 69 ? -11.461 -3.389 -3.689 1 98.94 69 VAL A C 1
ATOM 537 O O . VAL A 1 69 ? -11.93 -2.891 -2.662 1 98.94 69 VAL A O 1
ATOM 540 N N . VAL A 1 70 ? -10.484 -2.768 -4.383 1 98.94 70 VAL A N 1
ATOM 541 C CA . VAL A 1 70 ? -9.836 -1.574 -3.844 1 98.94 70 VAL A CA 1
ATOM 542 C C . VAL A 1 70 ? -10.812 -0.4 -3.877 1 98.94 70 VAL A C 1
ATOM 544 O O . VAL A 1 70 ? -10.852 0.41 -2.949 1 98.94 70 VAL A O 1
ATOM 547 N N . GLU A 1 71 ? -11.609 -0.33 -4.895 1 98.81 71 GLU A N 1
ATOM 548 C CA . GLU A 1 71 ? -12.547 0.778 -5.02 1 98.81 71 GLU A CA 1
ATOM 549 C C . GLU A 1 71 ? -13.656 0.679 -3.977 1 98.81 71 GLU A C 1
ATOM 551 O O . GLU A 1 71 ? -14.008 1.674 -3.338 1 98.81 71 GLU A O 1
ATOM 556 N N . GLN A 1 72 ? -14.234 -0.492 -3.787 1 98.88 72 GLN A N 1
ATOM 557 C CA . GLN A 1 72 ? -15.281 -0.69 -2.791 1 98.88 72 GLN A CA 1
ATOM 558 C C . GLN A 1 72 ? -14.75 -0.471 -1.379 1 98.88 72 GLN A C 1
ATOM 560 O O . GLN A 1 72 ? -15.414 0.158 -0.55 1 98.88 72 GLN A O 1
ATOM 565 N N . THR A 1 73 ? -13.578 -0.991 -1.094 1 98.94 73 THR A N 1
ATOM 566 C CA . THR A 1 73 ? -12.961 -0.788 0.213 1 98.94 73 THR A CA 1
ATOM 567 C C . THR A 1 73 ? -12.742 0.699 0.481 1 98.94 73 THR A C 1
ATOM 569 O O . THR A 1 73 ? -13.117 1.207 1.538 1 98.94 73 THR A O 1
ATOM 572 N N . LEU A 1 74 ? -12.18 1.377 -0.527 1 98.94 74 LEU A N 1
ATOM 573 C CA . LEU A 1 74 ? -11.898 2.801 -0.377 1 98.94 74 LEU A CA 1
ATOM 574 C C . LEU A 1 74 ? -13.188 3.59 -0.182 1 98.94 74 LEU A C 1
ATOM 576 O O . LEU A 1 74 ? -13.258 4.473 0.677 1 98.94 74 LEU A O 1
ATOM 580 N N . SER A 1 75 ? -14.148 3.275 -0.934 1 98.88 75 SER A N 1
ATOM 581 C CA . SER A 1 75 ? -15.445 3.947 -0.842 1 98.88 75 SER A CA 1
ATOM 582 C C . SER A 1 75 ? -16.031 3.814 0.556 1 98.88 75 SER A C 1
ATOM 584 O O . SER A 1 75 ? -16.5 4.801 1.138 1 98.88 75 SER A O 1
ATOM 586 N N . GLN A 1 76 ? -16.016 2.658 1.133 1 98.88 76 GLN A N 1
ATOM 587 C CA . GLN A 1 76 ? -16.578 2.424 2.457 1 98.88 76 GLN A CA 1
ATOM 588 C C . GLN A 1 76 ? -15.742 3.098 3.539 1 98.88 76 GLN A C 1
ATOM 590 O O . GLN A 1 76 ? -16.281 3.613 4.52 1 98.88 76 GLN A O 1
ATOM 595 N N . LEU A 1 77 ? -14.445 3.107 3.383 1 98.81 77 LEU A N 1
ATOM 596 C CA . LEU A 1 77 ? -13.578 3.787 4.34 1 98.81 77 LEU A CA 1
ATOM 597 C C . LEU A 1 77 ? -13.875 5.281 4.371 1 98.81 77 LEU A C 1
ATOM 599 O O . LEU A 1 77 ? -13.953 5.879 5.449 1 98.81 77 LEU A O 1
ATOM 603 N N . THR A 1 78 ? -14.008 5.902 3.213 1 98.31 78 THR A N 1
ATOM 604 C CA . THR A 1 78 ? -14.234 7.34 3.135 1 98.31 78 THR A CA 1
ATOM 605 C C . THR A 1 78 ? -15.602 7.703 3.717 1 98.31 78 THR A C 1
ATOM 607 O O . THR A 1 78 ? -15.781 8.805 4.246 1 98.31 78 THR A O 1
ATOM 610 N N . LYS A 1 79 ? -16.531 6.789 3.684 1 98 79 LYS A N 1
ATOM 611 C CA . LYS A 1 79 ? -17.859 7.02 4.219 1 98 79 LYS A CA 1
ATOM 612 C C . LYS A 1 79 ? -17.844 7.059 5.742 1 98 79 LYS A C 1
ATOM 614 O O . LYS A 1 79 ? -18.797 7.543 6.367 1 98 79 LYS A O 1
ATOM 619 N N . LEU A 1 80 ? -16.812 6.48 6.344 1 96.69 80 LEU A N 1
ATOM 620 C CA . LEU A 1 80 ? -16.703 6.539 7.797 1 96.69 80 LEU A CA 1
ATOM 621 C C . LEU A 1 80 ? -16.562 7.98 8.273 1 96.69 80 LEU A C 1
ATOM 623 O O . LEU A 1 80 ? -16.781 8.281 9.445 1 96.69 80 LEU A O 1
ATOM 627 N N . GLY A 1 81 ? -16.062 8.922 7.371 1 95.69 81 GLY A N 1
ATOM 628 C CA . GLY A 1 81 ? -15.945 10.336 7.699 1 95.69 81 GLY A CA 1
ATOM 629 C C . GLY A 1 81 ? -14.781 10.633 8.625 1 95.69 81 GLY A C 1
ATOM 630 O O . GLY A 1 81 ? -14.805 11.641 9.344 1 95.69 81 GLY A O 1
ATOM 631 N N . LYS A 1 82 ? -13.883 9.711 8.719 1 97 82 LYS A N 1
ATOM 632 C CA . LYS A 1 82 ? -12.711 9.914 9.57 1 97 82 LYS A CA 1
ATOM 633 C C . LYS A 1 82 ? -11.641 10.734 8.852 1 97 82 LYS A C 1
ATOM 635 O O . LYS A 1 82 ? -11.57 10.719 7.617 1 97 82 LYS A O 1
ATOM 640 N N . PRO A 1 83 ? -10.805 11.508 9.594 1 96.56 83 PRO A N 1
ATOM 641 C CA . PRO A 1 83 ? -9.82 12.406 8.984 1 96.56 83 PRO A CA 1
ATOM 642 C C . PRO A 1 83 ? -8.531 11.688 8.578 1 96.56 83 PRO A C 1
ATOM 644 O O . PRO A 1 83 ? -7.461 11.984 9.109 1 96.56 83 PRO A O 1
ATOM 647 N N . PHE A 1 84 ? -8.648 10.883 7.637 1 98.25 84 PHE A N 1
ATOM 648 C CA . PHE A 1 84 ? -7.512 10.125 7.129 1 98.25 84 PHE A CA 1
ATOM 649 C C . PHE A 1 84 ? -7.355 10.32 5.625 1 98.25 84 PHE A C 1
ATOM 651 O O . PHE A 1 84 ? -8.344 10.492 4.91 1 98.25 84 PHE A O 1
ATOM 658 N N . LYS A 1 85 ? -6.184 10.336 5.176 1 98.75 85 LYS A N 1
ATOM 659 C CA . LYS A 1 85 ? -5.871 9.852 3.834 1 98.75 85 LYS A CA 1
ATOM 660 C C . LYS A 1 85 ? -5.816 8.328 3.799 1 98.75 85 LYS A C 1
ATOM 662 O O . LYS A 1 85 ? -5.34 7.695 4.742 1 98.75 85 LYS A O 1
ATOM 667 N N . TYR A 1 86 ? -6.289 7.73 2.734 1 98.94 86 TYR A N 1
ATOM 668 C CA . TYR A 1 86 ? -6.336 6.273 2.678 1 98.94 86 TYR A CA 1
ATOM 669 C C . TYR A 1 86 ? -5.578 5.75 1.466 1 98.94 86 TYR A C 1
ATOM 671 O O . TYR A 1 86 ? -5.629 6.344 0.388 1 98.94 86 TYR A O 1
ATOM 679 N N . ILE A 1 87 ? -4.941 4.625 1.62 1 98.94 87 ILE A N 1
ATOM 680 C CA . ILE A 1 87 ? -4.41 3.797 0.542 1 98.94 87 ILE A CA 1
ATOM 681 C C . ILE A 1 87 ? -4.922 2.365 0.694 1 98.94 87 ILE A C 1
ATOM 683 O O . ILE A 1 87 ? -4.879 1.797 1.788 1 98.94 87 ILE A O 1
ATOM 687 N N . VAL A 1 88 ? -5.406 1.849 -0.353 1 99 88 VAL A N 1
ATOM 688 C CA . VAL A 1 88 ? -5.793 0.442 -0.37 1 99 88 VAL A CA 1
ATOM 689 C C . VAL A 1 88 ? -5.062 -0.283 -1.497 1 99 88 VAL A C 1
ATOM 691 O O . VAL A 1 88 ? -4.996 0.215 -2.623 1 99 88 VAL A O 1
ATOM 694 N N . THR A 1 89 ? -4.477 -1.392 -1.222 1 98.94 89 THR A N 1
ATOM 695 C CA . THR A 1 89 ? -3.85 -2.232 -2.236 1 98.94 89 THR A CA 1
ATOM 696 C C . THR A 1 89 ? -4.484 -3.619 -2.258 1 98.94 89 THR A C 1
ATOM 698 O O . THR A 1 89 ? -4.938 -4.117 -1.226 1 98.94 89 THR A O 1
ATOM 701 N N . CYS A 1 90 ? -4.508 -4.227 -3.375 1 98.94 90 CYS A N 1
ATOM 702 C CA . CYS A 1 90 ? -5.008 -5.586 -3.543 1 98.94 90 CYS A CA 1
ATOM 703 C C . CYS A 1 90 ? -4.105 -6.391 -4.465 1 98.94 90 CYS A C 1
ATOM 705 O O . CYS A 1 90 ? -3.658 -5.887 -5.5 1 98.94 90 CYS A O 1
ATOM 707 N N . VAL A 1 91 ? -3.84 -7.629 -4.066 1 98.88 91 VAL A N 1
ATOM 708 C CA . VAL A 1 91 ? -3.084 -8.594 -4.855 1 98.88 91 VAL A CA 1
ATOM 709 C C . VAL A 1 91 ? -3.875 -9.898 -4.98 1 98.88 91 VAL A C 1
ATOM 711 O O . VAL A 1 91 ? -4.301 -10.469 -3.973 1 98.88 91 VAL A O 1
ATOM 714 N N . ILE A 1 92 ? -4.055 -10.352 -6.141 1 98.81 92 ILE A N 1
ATOM 715 C CA . ILE A 1 92 ? -4.645 -11.672 -6.363 1 98.81 92 ILE A CA 1
ATOM 716 C C . ILE A 1 92 ? -3.668 -12.555 -7.133 1 98.81 92 ILE A C 1
ATOM 718 O O . ILE A 1 92 ? -3.084 -12.117 -8.133 1 98.81 92 ILE A O 1
ATOM 722 N N . MET A 1 93 ? -3.537 -13.727 -6.656 1 98.5 93 MET A N 1
ATOM 723 C CA . MET A 1 93 ? -2.67 -14.688 -7.328 1 98.5 93 MET A CA 1
ATOM 724 C C . MET A 1 93 ? -3.391 -16.016 -7.535 1 98.5 93 MET A C 1
ATOM 726 O O . MET A 1 93 ? -4.109 -16.484 -6.652 1 98.5 93 MET A O 1
ATOM 730 N N . GLN A 1 94 ? -3.141 -16.547 -8.68 1 98.25 94 GLN A N 1
ATOM 731 C CA . GLN A 1 94 ? -3.621 -17.891 -8.969 1 98.25 94 GLN A CA 1
ATOM 732 C C . GLN A 1 94 ? -2.895 -18.938 -8.117 1 98.25 94 GLN A C 1
ATOM 734 O O . GLN A 1 94 ? -1.671 -18.875 -7.977 1 98.25 94 GLN A O 1
ATOM 739 N N . LYS A 1 95 ? -3.697 -19.922 -7.52 1 96.81 95 LYS A N 1
ATOM 740 C CA . LYS A 1 95 ? -3.102 -21.016 -6.777 1 96.81 95 LYS A CA 1
ATOM 741 C C . LYS A 1 95 ? -2.678 -22.141 -7.719 1 96.81 95 LYS A C 1
ATOM 743 O O . LYS A 1 95 ? -3.467 -23.047 -8.016 1 96.81 95 LYS A O 1
ATOM 748 N N . ASN A 1 96 ? -1.467 -22.141 -8.086 1 95.81 96 ASN A N 1
ATOM 749 C CA . ASN A 1 96 ? -0.936 -23.172 -8.969 1 95.81 96 ASN A CA 1
ATOM 750 C C . ASN A 1 96 ? 0.384 -23.734 -8.445 1 95.81 96 ASN A C 1
ATOM 752 O O . ASN A 1 96 ? 1.234 -24.156 -9.227 1 95.81 96 ASN A O 1
ATOM 756 N N . GLY A 1 97 ? 0.645 -23.453 -7.133 1 95.19 97 GLY A N 1
ATOM 757 C CA . GLY A 1 97 ? 1.847 -23.953 -6.488 1 95.19 97 GLY A CA 1
ATOM 758 C C . GLY A 1 97 ? 2.945 -22.922 -6.375 1 95.19 97 GLY A C 1
ATOM 759 O O . GLY A 1 97 ? 3.961 -23.141 -5.715 1 95.19 97 GLY A O 1
ATOM 760 N N . ALA A 1 98 ? 2.715 -21.828 -7.07 1 95.25 98 ALA A N 1
ATOM 761 C CA . ALA A 1 98 ? 3.711 -20.766 -7.012 1 95.25 98 ALA A CA 1
ATOM 762 C C . ALA A 1 98 ? 3.717 -20.094 -5.641 1 95.25 98 ALA A C 1
ATOM 764 O O . ALA A 1 98 ? 2.662 -19.922 -5.02 1 95.25 98 ALA A O 1
ATOM 765 N N . GLY A 1 99 ? 4.922 -19.656 -5.125 1 97.25 99 GLY A N 1
ATOM 766 C CA . GLY A 1 99 ? 5.023 -18.906 -3.891 1 97.25 99 GLY A CA 1
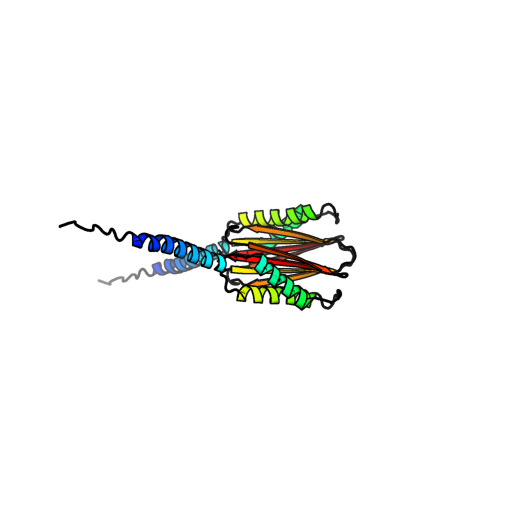ATOM 767 C C . GLY A 1 99 ? 4.734 -17.422 -4.074 1 97.25 99 GLY A C 1
ATOM 768 O O . GLY A 1 99 ? 5.039 -16.844 -5.121 1 97.25 99 GLY A O 1
ATOM 769 N N . LEU A 1 100 ? 4.129 -16.844 -3.072 1 98 100 LEU A N 1
ATOM 770 C CA . LEU A 1 100 ? 3.848 -15.414 -2.986 1 98 100 LEU A CA 1
ATOM 771 C C . LEU A 1 100 ? 4.293 -14.852 -1.641 1 98 100 LEU A C 1
ATOM 773 O O . LEU A 1 100 ? 3.953 -15.406 -0.59 1 98 100 LEU A O 1
ATOM 777 N N . HIS A 1 101 ? 5.031 -13.82 -1.697 1 98.56 101 HIS A N 1
ATOM 778 C CA . HIS A 1 101 ? 5.453 -13.141 -0.478 1 98.56 101 HIS A CA 1
ATOM 779 C C . HIS A 1 101 ? 5.195 -11.641 -0.567 1 98.56 101 HIS A C 1
ATOM 781 O O . HIS A 1 101 ? 5.434 -11.023 -1.609 1 98.56 101 HIS A O 1
ATOM 787 N N . THR A 1 102 ? 4.684 -11.086 0.486 1 98.75 102 THR A N 1
ATOM 788 C CA . THR A 1 102 ? 4.422 -9.656 0.559 1 98.75 102 THR A CA 1
ATOM 789 C C . THR A 1 102 ? 5.039 -9.055 1.821 1 98.75 102 THR A C 1
ATOM 791 O O . THR A 1 102 ? 5.148 -9.734 2.846 1 98.75 102 THR A O 1
ATOM 794 N N . ALA A 1 103 ? 5.469 -7.84 1.734 1 98.75 103 ALA A N 1
ATOM 795 C CA . ALA A 1 103 ? 5.922 -7.043 2.871 1 98.75 103 ALA A CA 1
ATOM 796 C C . ALA A 1 103 ? 5.535 -5.574 2.697 1 98.75 103 ALA A C 1
ATOM 798 O O . ALA A 1 103 ? 5.273 -5.125 1.581 1 98.75 103 ALA A O 1
ATOM 799 N N . SER A 1 104 ? 5.41 -4.898 3.744 1 98.88 104 SER A N 1
ATOM 800 C CA . SER A 1 104 ? 5.227 -3.451 3.746 1 98.88 104 SER A CA 1
ATOM 801 C C . SER A 1 104 ? 5.969 -2.801 4.91 1 98.88 104 SER A C 1
ATOM 803 O O . SER A 1 104 ? 6.234 -3.451 5.922 1 98.88 104 SER A O 1
ATOM 805 N N . SER A 1 105 ? 6.371 -1.622 4.734 1 98.69 105 SER A N 1
ATOM 806 C CA . SER A 1 105 ? 6.949 -0.774 5.773 1 98.69 105 SER A CA 1
ATOM 807 C C . SER A 1 105 ? 6.438 0.659 5.668 1 98.69 105 SER A C 1
ATOM 809 O O . SER A 1 105 ? 6.012 1.092 4.594 1 98.69 105 SER A O 1
ATOM 811 N N . CYS A 1 106 ? 6.453 1.29 6.836 1 98.75 106 CYS A N 1
ATOM 812 C CA . CYS A 1 106 ? 5.867 2.627 6.883 1 98.75 106 CYS A CA 1
ATOM 813 C C . CYS A 1 106 ? 6.738 3.574 7.695 1 98.75 106 CYS A C 1
ATOM 815 O O . CYS A 1 106 ? 7.387 3.156 8.656 1 98.75 106 CYS A O 1
ATOM 817 N N . PHE A 1 107 ? 6.793 4.816 7.242 1 98.81 107 PHE A N 1
ATOM 818 C CA . PHE A 1 107 ? 7.285 5.961 8 1 98.81 107 PHE A CA 1
ATOM 819 C C . PHE A 1 107 ? 6.168 6.957 8.266 1 98.81 107 PHE A C 1
ATOM 821 O O . PHE A 1 107 ? 5.812 7.754 7.395 1 98.81 107 PHE A O 1
ATOM 828 N N . TRP A 1 108 ? 5.492 6.91 9.461 1 98.56 108 TRP A N 1
ATOM 829 C CA . TRP A 1 108 ? 4.316 7.68 9.859 1 98.56 108 TRP A CA 1
ATOM 830 C C . TRP A 1 108 ? 4.18 7.727 11.375 1 98.56 108 TRP A C 1
ATOM 832 O O . TRP A 1 108 ? 5.105 7.363 12.102 1 98.56 108 TRP A O 1
ATOM 842 N N . ASP A 1 109 ? 3.25 8.406 11.898 1 97.62 109 ASP A N 1
ATOM 843 C CA . ASP A 1 109 ? 2.965 8.445 13.328 1 97.62 109 ASP A CA 1
ATOM 844 C C . ASP A 1 109 ? 2.074 7.277 13.75 1 97.62 109 ASP A C 1
ATOM 846 O O . ASP A 1 109 ? 0.86 7.309 13.539 1 97.62 109 ASP A O 1
ATOM 850 N N . SER A 1 110 ? 2.652 6.355 14.383 1 95.88 110 SER A N 1
ATOM 851 C CA . SER A 1 110 ? 1.976 5.102 14.703 1 95.88 110 SER A CA 1
ATOM 852 C C . SER A 1 110 ? 0.896 5.305 15.758 1 95.88 110 SER A C 1
ATOM 854 O O . SER A 1 110 ? 0.065 4.422 15.984 1 95.88 110 SER A O 1
ATOM 856 N N . SER A 1 111 ? 0.886 6.41 16.375 1 95.31 111 SER A N 1
ATOM 857 C CA . SER A 1 111 ? -0.145 6.684 17.375 1 95.31 111 SER A CA 1
ATOM 858 C C . SER A 1 111 ? -1.433 7.168 16.719 1 95.31 111 SER A C 1
ATOM 860 O O . SER A 1 111 ? -2.504 7.109 17.328 1 95.31 111 SER A O 1
ATOM 862 N N . THR A 1 112 ? -1.339 7.703 15.492 1 95.75 112 THR A N 1
ATOM 863 C CA . THR A 1 112 ? -2.516 8.266 14.844 1 95.75 112 THR A CA 1
ATOM 864 C C . THR A 1 112 ? -2.832 7.516 13.555 1 95.75 112 THR A C 1
ATOM 866 O O . THR A 1 112 ? -3.986 7.477 13.117 1 95.75 112 THR A O 1
ATOM 869 N N . ASP A 1 113 ? -1.845 6.961 12.977 1 98.38 113 ASP A N 1
ATOM 870 C CA . ASP A 1 113 ? -2.021 6.254 11.711 1 98.38 113 ASP A CA 1
ATOM 871 C C . ASP A 1 113 ? -2.199 4.754 11.938 1 98.38 113 ASP A C 1
ATOM 873 O O . ASP A 1 113 ? -1.873 4.242 13.016 1 98.38 113 ASP A O 1
ATOM 8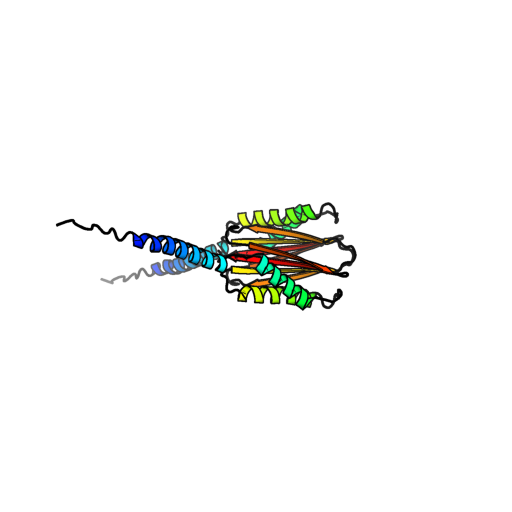77 N N . GLY A 1 114 ? -2.77 4.043 10.992 1 98.56 114 GLY A N 1
ATOM 878 C CA . GLY A 1 114 ? -2.975 2.611 11.148 1 98.56 114 GLY A CA 1
ATOM 879 C C . GLY A 1 114 ? -3.047 1.872 9.82 1 98.56 114 GLY A C 1
ATOM 880 O O . GLY A 1 114 ? -3.182 2.492 8.766 1 98.56 114 GLY A O 1
ATOM 881 N N . SER A 1 115 ? -2.918 0.606 9.906 1 98.88 115 SER A N 1
ATOM 882 C CA . SER A 1 115 ? -3.049 -0.262 8.734 1 98.88 115 SER A CA 1
ATOM 883 C C . SER A 1 115 ? -3.787 -1.551 9.086 1 98.88 115 SER A C 1
ATOM 885 O O . SER A 1 115 ? -3.883 -1.916 10.266 1 98.88 115 SER A O 1
ATOM 887 N N . CYS A 1 116 ? -4.301 -2.137 8.109 1 98.75 116 CYS A N 1
ATOM 888 C CA . CYS A 1 116 ? -4.992 -3.416 8.219 1 98.75 116 CYS A CA 1
ATOM 889 C C . CYS A 1 116 ? -4.793 -4.25 6.961 1 98.75 116 CYS A C 1
ATOM 891 O O . CYS A 1 116 ? -4.977 -3.756 5.848 1 98.75 116 CYS A O 1
ATOM 893 N N . THR A 1 117 ? -4.375 -5.574 7.188 1 98.88 117 THR A N 1
ATOM 894 C CA . THR A 1 117 ? -4.199 -6.484 6.062 1 98.88 117 THR A CA 1
ATOM 895 C C . THR A 1 117 ? -5.086 -7.719 6.227 1 98.88 117 THR A C 1
ATOM 897 O O . THR A 1 117 ? -5.09 -8.352 7.281 1 98.88 117 THR A O 1
ATOM 900 N N . VAL A 1 118 ? -5.812 -7.98 5.219 1 98.88 118 VAL A N 1
ATOM 901 C CA . VAL A 1 118 ? -6.656 -9.172 5.176 1 98.88 118 VAL A CA 1
ATOM 902 C C . VAL A 1 118 ? -6.125 -10.148 4.125 1 98.88 118 VAL A C 1
ATOM 904 O O . VAL A 1 118 ? -5.91 -9.766 2.973 1 98.88 118 VAL A O 1
ATOM 907 N N . ARG A 1 119 ? -5.875 -11.352 4.562 1 98.56 119 ARG A N 1
ATOM 908 C CA . ARG A 1 119 ? -5.52 -12.43 3.65 1 98.56 119 ARG A CA 1
ATOM 909 C C . ARG A 1 119 ? -6.691 -13.391 3.459 1 98.56 119 ARG A C 1
ATOM 911 O O . ARG A 1 119 ? -7.18 -13.984 4.422 1 98.56 119 ARG A O 1
ATOM 918 N N . TRP A 1 120 ? -7.102 -13.469 2.273 1 98.19 120 TRP A N 1
ATOM 919 C CA . TRP A 1 120 ? -8.227 -14.305 1.868 1 98.19 120 TRP A CA 1
ATOM 920 C C . TRP A 1 120 ? -7.793 -15.328 0.824 1 98.19 120 TRP A C 1
ATOM 922 O O . TRP A 1 120 ? -6.824 -15.117 0.095 1 98.19 120 TRP A O 1
ATOM 932 N N . GLU A 1 121 ? -8.453 -16.484 0.851 1 97.44 121 GLU A N 1
ATOM 933 C CA . GLU A 1 121 ? -8.156 -17.438 -0.214 1 97.44 121 GLU A CA 1
ATOM 934 C C . GLU A 1 121 ? -9.32 -18.391 -0.441 1 97.44 121 GLU A C 1
ATOM 936 O O . GLU A 1 121 ? -10.203 -18.516 0.413 1 97.44 121 GLU A O 1
ATOM 941 N N . ASN A 1 122 ? -9.406 -18.953 -1.579 1 97.38 122 ASN A N 1
ATOM 942 C CA . ASN A 1 122 ? -10.227 -20.125 -1.878 1 97.38 122 ASN A CA 1
ATOM 943 C C . ASN A 1 122 ? -9.43 -21.203 -2.592 1 97.38 122 ASN A C 1
ATOM 945 O O . ASN A 1 122 ? -8.195 -21.203 -2.553 1 97.38 122 ASN A O 1
ATOM 949 N N . LYS A 1 123 ? -10.055 -22.141 -3.225 1 96.69 123 LYS A N 1
ATOM 950 C CA . LYS A 1 123 ? -9.359 -23.281 -3.811 1 96.69 123 LYS A CA 1
ATOM 951 C C . LYS A 1 123 ? -8.445 -22.844 -4.949 1 96.69 123 LYS A C 1
ATOM 953 O O . LYS A 1 123 ? -7.418 -23.484 -5.203 1 96.69 123 LYS A O 1
ATOM 958 N N . SER A 1 124 ? -8.703 -21.719 -5.645 1 97.81 124 SER A N 1
ATOM 959 C CA . SER A 1 124 ? -8.031 -21.438 -6.914 1 97.81 124 SER A CA 1
ATOM 960 C C . SER A 1 124 ? -7.203 -20.156 -6.832 1 97.81 124 SER A C 1
ATOM 962 O O . SER A 1 124 ? -6.395 -19.875 -7.719 1 97.81 124 SER A O 1
ATOM 964 N N . MET A 1 125 ? -7.414 -19.297 -5.738 1 98.12 125 MET A N 1
ATOM 965 C CA . MET A 1 125 ? -6.668 -18.047 -5.762 1 98.12 125 MET A CA 1
ATOM 966 C C . MET A 1 125 ? -6.438 -17.531 -4.344 1 98.12 125 MET A C 1
ATOM 968 O O . MET A 1 125 ? -7.164 -17.891 -3.42 1 98.12 125 MET A O 1
ATOM 972 N N . TYR A 1 126 ? -5.352 -16.734 -4.164 1 98.19 126 TYR A N 1
ATOM 973 C CA . TYR A 1 126 ? -5.078 -15.906 -3 1 98.19 126 TYR A CA 1
ATOM 974 C C . TYR A 1 126 ? -5.488 -14.461 -3.258 1 98.19 126 TYR A C 1
ATOM 976 O O . TYR A 1 126 ? -5.414 -13.977 -4.391 1 98.19 126 TYR A O 1
ATOM 984 N N . CYS A 1 127 ? -5.941 -13.852 -2.232 1 98.69 127 CYS A N 1
ATOM 985 C CA . CYS A 1 127 ? -6.227 -12.422 -2.275 1 98.69 127 CYS A CA 1
ATOM 986 C C . CYS A 1 127 ? -5.734 -11.727 -1.011 1 98.69 127 CYS A C 1
ATOM 988 O O . CYS A 1 127 ? -6.102 -12.117 0.099 1 98.69 127 CYS A O 1
ATOM 990 N N . ILE A 1 128 ? -4.867 -10.719 -1.191 1 98.94 128 ILE A N 1
ATOM 991 C CA . ILE A 1 128 ? -4.359 -9.945 -0.066 1 98.94 128 ILE A CA 1
ATOM 992 C C . ILE A 1 128 ? -4.734 -8.477 -0.243 1 98.94 128 ILE A C 1
ATOM 994 O O . ILE A 1 128 ? -4.406 -7.859 -1.263 1 98.94 128 ILE A O 1
ATOM 998 N N . VAL A 1 129 ? -5.426 -7.945 0.708 1 98.94 129 VAL A N 1
ATOM 999 C CA . VAL A 1 129 ? -5.828 -6.543 0.676 1 98.94 129 VAL A CA 1
ATOM 1000 C C . VAL A 1 129 ? -5.258 -5.816 1.893 1 98.94 129 VAL A C 1
ATOM 1002 O O . VAL A 1 129 ? -5.387 -6.289 3.023 1 98.94 129 VAL A O 1
ATOM 1005 N N . SER A 1 130 ? -4.586 -4.75 1.693 1 98.94 130 SER A N 1
ATOM 1006 C CA . SER A 1 130 ? -4.094 -3.895 2.768 1 98.94 130 SER A CA 1
ATOM 1007 C C . SER A 1 130 ? -4.703 -2.5 2.686 1 98.94 130 SER A C 1
ATOM 1009 O O . SER A 1 130 ? -4.75 -1.899 1.609 1 98.94 130 SER A O 1
ATOM 1011 N N . ALA A 1 131 ? -5.176 -2.039 3.773 1 98.94 131 ALA A N 1
ATOM 1012 C CA . ALA A 1 131 ? -5.68 -0.675 3.908 1 98.94 131 ALA A CA 1
ATOM 1013 C C . ALA A 1 131 ? -4.836 0.128 4.895 1 98.94 131 ALA A C 1
ATOM 1015 O O . ALA A 1 131 ? -4.473 -0.371 5.961 1 98.94 131 ALA A O 1
ATOM 1016 N N . PHE A 1 132 ? -4.477 1.307 4.477 1 98.94 132 PHE A N 1
ATOM 1017 C CA . PHE A 1 132 ? -3.732 2.24 5.316 1 98.94 132 PHE A CA 1
ATOM 1018 C C . PHE A 1 132 ? -4.531 3.514 5.551 1 98.94 132 PHE A C 1
ATOM 1020 O O . PHE A 1 132 ? -5.102 4.078 4.613 1 98.94 132 PHE A O 1
ATOM 1027 N N . GLY A 1 133 ? -4.621 3.986 6.773 1 98.88 133 GLY A N 1
ATOM 1028 C CA . GLY A 1 133 ? -5.172 5.277 7.152 1 98.88 133 GLY A CA 1
ATOM 1029 C C . GLY A 1 133 ? -4.148 6.195 7.797 1 98.88 133 GLY A C 1
ATOM 1030 O O . GLY A 1 133 ? -3.58 5.863 8.844 1 98.88 133 GLY A O 1
ATOM 1031 N N . LEU A 1 134 ? -3.873 7.32 7.148 1 98.69 134 LEU A N 1
ATOM 1032 C CA . LEU A 1 134 ? -2.906 8.297 7.645 1 98.69 134 LEU A CA 1
ATOM 1033 C C . LEU A 1 134 ? -3.605 9.562 8.109 1 98.69 134 LEU A C 1
ATOM 1035 O O . LEU A 1 134 ? -4.262 10.25 7.32 1 98.69 134 LEU A O 1
ATOM 1039 N N . SER A 1 135 ? -3.412 9.852 9.367 1 97.5 135 SER A N 1
ATOM 1040 C CA . SER A 1 135 ? -4.09 11 9.961 1 97.5 135 SER A CA 1
ATOM 1041 C C . SER A 1 135 ? -3.668 12.297 9.273 1 97.5 135 SER A C 1
ATOM 1043 O O . SER A 1 135 ? -2.496 12.477 8.945 1 97.5 135 SER A O 1
ATOM 1045 N N . ILE A 1 136 ? -4.598 13.188 9.086 1 91.75 136 ILE A N 1
ATOM 1046 C CA . ILE A 1 136 ? -4.332 14.469 8.43 1 91.75 136 ILE A CA 1
ATOM 1047 C C . ILE A 1 136 ? -4.031 15.531 9.484 1 91.75 136 ILE A C 1
ATOM 1049 O O . ILE A 1 136 ? -4.57 15.484 10.594 1 91.75 136 ILE A O 1
ATOM 1053 N N . MET B 1 1 ? 19.688 76.938 -16.781 1 29.06 1 MET B N 1
ATOM 1054 C CA . MET B 1 1 ? 19.297 76.375 -15.484 1 29.06 1 MET B CA 1
ATOM 1055 C C . MET B 1 1 ? 18.5 75.062 -15.68 1 29.06 1 MET B C 1
ATOM 1057 O O . MET B 1 1 ? 17.281 75.062 -15.5 1 29.06 1 MET B O 1
ATOM 1061 N N . GLU B 1 2 ? 18.812 74.125 -16.75 1 31.48 2 GLU B N 1
ATOM 1062 C CA . GLU B 1 2 ? 18.219 73 -17.422 1 31.48 2 GLU B CA 1
ATOM 1063 C C . GLU B 1 2 ? 18.266 71.75 -16.516 1 31.48 2 GLU B C 1
ATOM 1065 O O . GLU B 1 2 ? 19.328 71.375 -16 1 31.48 2 GLU B O 1
ATOM 1070 N N . SER B 1 3 ? 17.125 71.438 -15.656 1 31.91 3 SER B N 1
ATOM 1071 C CA . SER B 1 3 ? 16.812 70.438 -14.656 1 31.91 3 SER B CA 1
ATOM 1072 C C . SER B 1 3 ? 16.859 69.062 -15.258 1 31.91 3 SER B C 1
ATOM 1074 O O . SER B 1 3 ? 16.188 68.75 -16.25 1 31.91 3 SER B O 1
ATOM 1076 N N . TYR B 1 4 ? 18.078 68.312 -15.336 1 32.19 4 TYR B N 1
ATOM 1077 C CA . TYR B 1 4 ? 18.453 66.938 -15.641 1 32.19 4 TYR B CA 1
ATOM 1078 C C . TYR B 1 4 ? 17.641 65.938 -14.805 1 32.19 4 TYR B C 1
ATOM 1080 O O . TYR B 1 4 ? 17.766 65.938 -13.578 1 32.19 4 TYR B O 1
ATOM 1088 N N . THR B 1 5 ? 16.281 65.688 -14.969 1 37.81 5 THR B N 1
ATOM 1089 C CA . THR B 1 5 ? 15.461 64.688 -14.359 1 37.81 5 THR B CA 1
ATOM 1090 C C . THR B 1 5 ? 16 63.281 -14.711 1 37.81 5 THR B C 1
ATOM 1092 O O . THR B 1 5 ? 15.867 62.844 -15.852 1 37.81 5 THR B O 1
ATOM 1095 N N . GLY B 1 6 ? 17.312 62.969 -14.648 1 36.75 6 GLY B N 1
ATOM 1096 C CA . GLY B 1 6 ? 17.844 61.625 -14.75 1 36.75 6 GLY B CA 1
ATOM 1097 C C . GLY B 1 6 ? 17.047 60.594 -13.953 1 36.75 6 GLY B C 1
ATOM 1098 O O . GLY B 1 6 ? 17.109 60.594 -12.719 1 36.75 6 GLY B O 1
ATOM 1099 N N . THR B 1 7 ? 15.797 60.25 -14.359 1 37.78 7 THR B N 1
ATOM 1100 C CA . THR B 1 7 ? 14.969 59.188 -13.805 1 37.78 7 THR B CA 1
ATOM 1101 C C . THR B 1 7 ? 15.758 57.875 -13.688 1 37.78 7 THR B C 1
ATOM 1103 O O . THR B 1 7 ? 16.312 57.406 -14.672 1 37.78 7 THR B O 1
ATOM 1106 N N . PHE B 1 8 ? 16.406 57.5 -12.547 1 34.62 8 PHE B N 1
ATOM 1107 C CA . PHE B 1 8 ? 16.922 56.312 -11.898 1 34.62 8 PHE B CA 1
ATOM 1108 C C . PHE B 1 8 ? 15.992 55.125 -12.133 1 34.62 8 PHE B C 1
ATOM 1110 O O . PHE B 1 8 ? 15.023 54.938 -11.398 1 34.62 8 PHE B O 1
ATOM 1117 N N . LEU B 1 9 ? 15.281 54.938 -13.25 1 36.91 9 LEU B N 1
ATOM 1118 C CA . LEU B 1 9 ? 14.516 53.719 -13.484 1 36.91 9 LEU B CA 1
ATOM 1119 C C . LEU B 1 9 ? 15.414 52.469 -13.375 1 36.91 9 LEU B C 1
ATOM 1121 O O . LEU B 1 9 ? 15.047 51.406 -13.82 1 36.91 9 LEU B O 1
ATOM 1125 N N . TYR B 1 10 ? 16.719 52.594 -13.258 1 39.69 10 TYR B N 1
ATOM 1126 C CA . TYR B 1 10 ? 17.484 51.344 -13.203 1 39.69 10 TYR B CA 1
ATOM 1127 C C . TYR B 1 10 ? 16.859 50.344 -12.211 1 39.69 10 TYR B C 1
ATOM 1129 O O . TYR B 1 10 ? 17.422 49.281 -11.945 1 39.69 10 TYR B O 1
ATOM 1137 N N . GLY B 1 11 ? 16.156 50.75 -11.227 1 41.62 11 GLY B N 1
ATOM 1138 C CA . GLY B 1 11 ? 15.648 49.906 -10.148 1 41.62 11 GLY B CA 1
ATOM 1139 C C . GLY B 1 11 ? 14.758 48.781 -10.641 1 41.62 11 GLY B C 1
ATOM 1140 O O . GLY B 1 11 ? 14.148 48.062 -9.836 1 41.62 11 GLY B O 1
ATOM 1141 N N . LEU B 1 12 ? 14.172 48.812 -11.742 1 43.97 12 LEU B N 1
ATOM 1142 C CA . LEU B 1 12 ? 13.336 47.781 -12.328 1 43.97 12 LEU B CA 1
ATOM 1143 C C . LEU B 1 12 ? 14.086 46.469 -12.391 1 43.97 12 LEU B C 1
ATOM 1145 O O . LEU B 1 12 ? 13.523 45.438 -12.812 1 43.97 12 LEU B O 1
ATOM 1149 N N . GLY B 1 13 ? 15.344 46.344 -12.633 1 48.5 13 GLY B N 1
ATOM 1150 C CA . GLY B 1 13 ? 16.109 45.125 -12.547 1 48.5 13 GLY B CA 1
ATOM 1151 C C . GLY B 1 13 ? 15.828 44.344 -11.281 1 48.5 13 GLY B C 1
ATOM 1152 O O . GLY B 1 13 ? 16.172 43.156 -11.188 1 48.5 13 GLY B O 1
ATOM 1153 N N . SER B 1 14 ? 15.602 44.906 -10.156 1 50.78 14 SER B N 1
ATOM 1154 C CA . SER B 1 14 ? 15.43 44.375 -8.805 1 50.78 14 SER B CA 1
ATOM 1155 C C . SER B 1 14 ? 14.117 43.625 -8.68 1 50.78 14 SER B C 1
ATOM 1157 O O . SER B 1 14 ? 14.062 42.594 -8.008 1 50.78 14 SER B O 1
ATOM 1159 N N . LEU B 1 15 ? 13.07 44.062 -9.172 1 54.66 15 LEU B N 1
ATOM 1160 C CA . LEU B 1 15 ? 11.805 43.344 -9.117 1 54.66 15 LEU B CA 1
ATOM 1161 C C . LEU B 1 15 ? 11.867 42.062 -9.93 1 54.66 15 LEU B C 1
ATOM 1163 O O . LEU B 1 15 ? 11.359 41.031 -9.492 1 54.66 15 LEU B O 1
ATOM 1167 N N . GLU B 1 16 ? 12.242 42.219 -11.258 1 58.56 16 GLU B N 1
ATOM 1168 C CA . GLU B 1 16 ? 12.477 41 -12.031 1 58.56 16 GLU B CA 1
ATOM 1169 C C . GLU B 1 16 ? 13.398 40.031 -11.281 1 58.56 16 GLU B C 1
ATOM 1171 O O . GLU B 1 16 ? 13.172 38.844 -11.258 1 58.56 16 GLU B O 1
ATOM 1176 N N . SER B 1 17 ? 14.32 40.719 -10.711 1 64.88 17 SER B N 1
ATOM 1177 C CA . SER B 1 17 ? 15.258 39.906 -9.914 1 64.88 17 SER B CA 1
ATOM 1178 C C . SER B 1 17 ? 14.562 39.312 -8.688 1 64.88 17 SER B C 1
ATOM 1180 O O . SER B 1 17 ? 14.812 38.156 -8.336 1 64.88 17 SER B O 1
ATOM 1182 N N . ARG B 1 18 ? 13.664 40.188 -8.172 1 69.56 18 ARG B N 1
ATOM 1183 C CA . ARG B 1 18 ? 12.898 39.688 -7.039 1 69.56 18 ARG B CA 1
ATOM 1184 C C . ARG B 1 18 ? 11.93 38.594 -7.469 1 69.56 18 ARG B C 1
ATOM 1186 O O . ARG B 1 18 ? 11.789 37.562 -6.777 1 69.56 18 ARG B O 1
ATOM 1193 N N . ASN B 1 19 ? 11.25 38.875 -8.609 1 79.31 19 ASN B N 1
ATOM 1194 C CA . ASN B 1 19 ? 10.359 37.844 -9.117 1 79.31 19 ASN B CA 1
ATOM 1195 C C . ASN B 1 19 ? 11.125 36.562 -9.484 1 79.31 19 ASN B C 1
ATOM 1197 O O . ASN B 1 19 ? 10.625 35.469 -9.273 1 79.31 19 ASN B O 1
ATOM 1201 N N . ASP B 1 20 ? 12.234 36.875 -10.188 1 80.12 20 ASP B N 1
ATOM 1202 C CA . ASP B 1 20 ? 13.07 35.719 -10.5 1 80.12 20 ASP B CA 1
ATOM 1203 C C . ASP B 1 20 ? 13.5 35 -9.227 1 80.12 20 ASP B C 1
ATOM 1205 O O . ASP B 1 20 ? 13.531 33.75 -9.188 1 80.12 20 ASP B O 1
ATOM 1209 N N . LEU B 1 21 ? 13.914 35.781 -8.195 1 79.69 21 LEU B N 1
ATOM 1210 C CA . LEU B 1 21 ? 14.305 35.188 -6.918 1 79.69 21 LEU B CA 1
ATOM 1211 C C . LEU B 1 21 ? 13.133 34.438 -6.285 1 79.69 21 LEU B C 1
ATOM 1213 O O . LEU B 1 21 ? 13.297 33.344 -5.773 1 79.69 21 LEU B O 1
ATOM 1217 N N . PHE B 1 22 ? 11.984 35.125 -6.293 1 82.25 22 PHE B N 1
ATOM 1218 C CA . PHE B 1 22 ? 10.797 34.5 -5.742 1 82.25 22 PHE B CA 1
ATOM 1219 C C . PHE B 1 22 ? 10.461 33.219 -6.512 1 82.25 22 PHE B C 1
ATOM 1221 O O . PHE B 1 22 ? 10.047 32.219 -5.918 1 82.25 22 PHE B O 1
ATOM 1228 N N . SER B 1 23 ? 10.57 33.375 -7.84 1 82.06 23 SER B N 1
ATOM 1229 C CA . SER B 1 23 ? 10.32 32.188 -8.664 1 82.06 23 SER B CA 1
ATOM 1230 C C . SER B 1 23 ? 11.305 31.078 -8.336 1 82.06 23 SER B C 1
ATOM 1232 O O . SER B 1 23 ? 10.922 29.906 -8.25 1 82.06 23 SER B O 1
ATOM 1234 N N . LYS B 1 24 ? 12.547 31.531 -8.13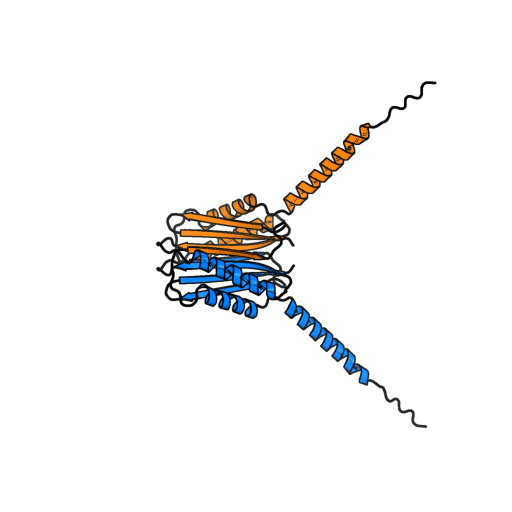3 1 81.31 24 LYS B N 1
ATOM 1235 C CA . LYS B 1 24 ? 13.562 30.547 -7.797 1 81.31 24 LYS B CA 1
ATOM 1236 C C . LYS B 1 24 ? 13.305 29.938 -6.418 1 81.31 24 LYS B C 1
ATOM 1238 O O . LYS B 1 24 ? 13.477 28.734 -6.219 1 81.31 24 LYS B O 1
ATOM 1243 N N . ILE B 1 25 ? 13.016 30.688 -5.438 1 80.38 25 ILE B N 1
ATOM 1244 C CA . ILE B 1 25 ? 12.711 30.219 -4.09 1 80.38 25 ILE B CA 1
ATOM 1245 C C . ILE B 1 25 ? 11.5 29.281 -4.125 1 80.38 25 ILE B C 1
ATOM 1247 O O . ILE B 1 25 ? 11.508 28.234 -3.492 1 80.38 25 ILE B O 1
ATOM 1251 N N . ARG B 1 26 ? 10.492 29.672 -4.918 1 78.12 26 ARG B N 1
ATOM 1252 C CA . ARG B 1 26 ? 9.305 28.828 -5.055 1 78.12 26 ARG B CA 1
ATOM 1253 C C . ARG B 1 26 ? 9.648 27.484 -5.699 1 78.12 26 ARG B C 1
ATOM 1255 O O . ARG B 1 26 ? 9.156 26.438 -5.273 1 78.12 26 ARG B O 1
ATOM 1262 N N . GLN B 1 27 ? 10.5 27.594 -6.707 1 79.06 27 GLN B N 1
ATOM 1263 C CA . GLN B 1 27 ? 10.898 26.375 -7.398 1 79.06 27 GLN B CA 1
ATOM 1264 C C . GLN B 1 27 ? 11.711 25.469 -6.477 1 79.06 27 GLN B C 1
ATOM 1266 O O . GLN B 1 27 ? 11.539 24.25 -6.508 1 79.06 27 GLN B O 1
ATOM 1271 N N . THR B 1 28 ? 12.57 26.047 -5.715 1 79.31 28 THR B N 1
ATOM 1272 C CA . THR B 1 28 ? 13.375 25.281 -4.781 1 79.31 28 THR B CA 1
ATOM 1273 C C . THR B 1 28 ? 12.492 24.656 -3.701 1 79.31 28 THR B C 1
ATOM 1275 O O . THR B 1 28 ? 12.695 23.5 -3.316 1 79.31 28 THR B O 1
ATOM 1278 N N . LEU B 1 29 ? 11.594 25.422 -3.27 1 77.06 29 LEU B N 1
ATOM 1279 C CA . LEU B 1 29 ? 10.688 24.922 -2.24 1 77.06 29 LEU B CA 1
ATOM 1280 C C . LEU B 1 29 ? 9.82 23.797 -2.775 1 77.06 29 LEU B C 1
ATOM 1282 O O . LEU B 1 29 ? 9.625 22.781 -2.096 1 77.06 29 LEU B O 1
ATOM 1286 N N . VAL B 1 30 ? 9.336 23.984 -3.932 1 75.25 30 VAL B N 1
ATOM 1287 C CA . VAL B 1 30 ? 8.484 22.969 -4.531 1 75.25 30 VAL B CA 1
ATOM 1288 C C . VAL B 1 30 ? 9.273 21.672 -4.723 1 75.25 30 VAL B C 1
ATOM 1290 O O . VAL B 1 30 ? 8.773 20.578 -4.43 1 75.25 30 VAL B O 1
ATOM 1293 N N . THR B 1 31 ? 10.438 21.891 -5.242 1 77.38 31 THR B N 1
ATOM 1294 C CA . THR B 1 31 ? 11.25 20.688 -5.488 1 77.38 31 THR B CA 1
ATOM 1295 C C . THR B 1 31 ? 11.586 19.984 -4.176 1 77.38 31 THR B C 1
ATOM 1297 O O . THR B 1 31 ? 11.688 18.766 -4.137 1 77.38 31 THR B O 1
ATOM 1300 N N . LYS B 1 32 ? 11.672 20.781 -3.156 1 83.88 32 LYS B N 1
ATOM 1301 C CA . LYS B 1 32 ? 12.062 20.203 -1.868 1 83.88 32 LYS B CA 1
ATOM 1302 C C . LYS B 1 32 ? 10.883 19.5 -1.207 1 83.88 32 LYS B C 1
ATOM 1304 O O . LYS B 1 32 ? 11.07 18.609 -0.388 1 83.88 32 LYS B O 1
ATOM 1309 N N . THR B 1 33 ? 9.75 19.734 -1.693 1 91.12 33 THR B N 1
ATOM 1310 C CA . THR B 1 33 ? 8.594 19.188 -0.98 1 91.12 33 THR B CA 1
ATOM 1311 C C . THR B 1 33 ? 7.75 18.328 -1.905 1 91.12 33 THR B C 1
ATOM 1313 O O . THR B 1 33 ? 6.754 17.734 -1.476 1 91.12 33 THR B O 1
ATOM 1316 N N . ALA B 1 34 ? 8.133 18.25 -3.172 1 95.12 34 ALA B N 1
ATOM 1317 C CA . ALA B 1 34 ? 7.316 17.5 -4.125 1 95.12 34 ALA B CA 1
ATOM 1318 C C . ALA B 1 34 ? 7.699 16.031 -4.141 1 95.12 34 ALA B C 1
ATOM 1320 O O . ALA B 1 34 ? 8.867 15.68 -3.928 1 95.12 34 ALA B O 1
ATOM 1321 N N . PHE B 1 35 ? 6.746 15.188 -4.391 1 97.88 35 PHE B N 1
ATOM 1322 C CA . PHE B 1 35 ? 7.016 13.789 -4.68 1 97.88 35 PHE B CA 1
ATOM 1323 C C . PHE B 1 35 ? 7.508 13.617 -6.113 1 97.88 35 PHE B C 1
ATOM 1325 O O . PHE B 1 35 ? 6.73 13.75 -7.062 1 97.88 35 PHE B O 1
ATOM 1332 N N . VAL B 1 36 ? 8.789 13.344 -6.289 1 96.94 36 VAL B N 1
ATOM 1333 C CA . VAL B 1 36 ? 9.391 13.25 -7.617 1 96.94 36 VAL B CA 1
ATOM 1334 C C . VAL B 1 36 ? 9.492 11.781 -8.031 1 96.94 36 VAL B C 1
ATOM 1336 O O . VAL B 1 36 ? 10.375 11.055 -7.562 1 96.94 36 VAL B O 1
ATOM 1339 N N . VAL B 1 37 ? 8.727 11.391 -8.938 1 97.88 37 VAL B N 1
ATOM 1340 C CA . VAL B 1 37 ? 8.547 9.992 -9.32 1 97.88 37 VAL B CA 1
ATOM 1341 C C . VAL B 1 37 ? 9.883 9.406 -9.781 1 97.88 37 VAL B C 1
ATOM 1343 O O . VAL B 1 37 ? 10.242 8.297 -9.391 1 97.88 37 VAL B O 1
ATOM 1346 N N . ASP B 1 38 ? 10.641 10.133 -10.586 1 97.81 38 ASP B N 1
ATOM 1347 C CA . ASP B 1 38 ? 11.898 9.617 -11.117 1 97.81 38 ASP B CA 1
ATOM 1348 C C . ASP B 1 38 ? 12.891 9.336 -9.992 1 97.81 38 ASP B C 1
ATOM 1350 O O . ASP B 1 38 ? 13.586 8.32 -10 1 97.81 38 ASP B O 1
ATOM 1354 N N . GLU B 1 39 ? 12.961 10.289 -9.086 1 97.69 39 GLU B N 1
ATOM 1355 C CA . GLU B 1 39 ? 13.836 10.109 -7.93 1 97.69 39 GLU B CA 1
ATOM 1356 C C . GLU B 1 39 ? 13.438 8.883 -7.121 1 97.69 39 GLU B C 1
ATOM 1358 O O . GLU B 1 39 ? 14.289 8.062 -6.77 1 97.69 39 GLU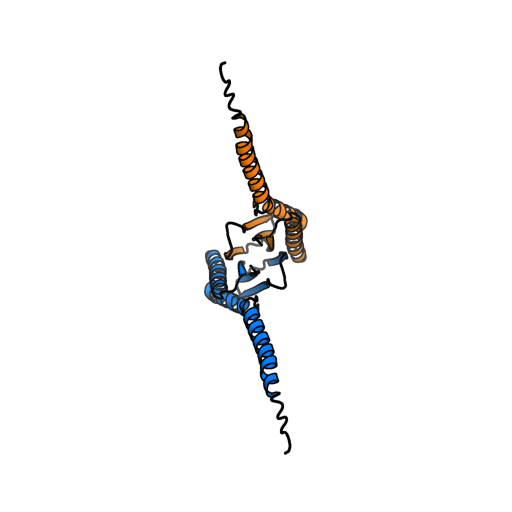 B O 1
ATOM 1363 N N . VAL B 1 40 ? 12.156 8.68 -6.863 1 98.75 40 VAL B N 1
ATOM 1364 C CA . VAL B 1 40 ? 11.648 7.57 -6.074 1 98.75 40 VAL B CA 1
ATOM 1365 C C . VAL B 1 40 ? 11.852 6.262 -6.832 1 98.75 40 VAL B C 1
ATOM 1367 O O . VAL B 1 40 ? 12.266 5.254 -6.25 1 98.75 40 VAL B O 1
ATOM 1370 N N . SER B 1 41 ? 11.664 6.336 -8.102 1 98.88 41 SER B N 1
ATOM 1371 C CA . SER B 1 41 ? 11.852 5.156 -8.938 1 98.88 41 SER B CA 1
ATOM 1372 C C . SER B 1 41 ? 13.289 4.648 -8.867 1 98.88 41 SER B C 1
ATOM 1374 O O . SER B 1 41 ? 13.523 3.445 -8.766 1 98.88 41 SER B O 1
ATOM 1376 N N . ASN B 1 42 ? 14.188 5.516 -8.938 1 98.88 42 ASN B N 1
ATOM 1377 C CA . ASN B 1 42 ? 15.594 5.133 -8.859 1 98.88 42 ASN B CA 1
ATOM 1378 C C . ASN B 1 42 ? 15.938 4.504 -7.508 1 98.88 42 ASN B C 1
ATOM 1380 O O . ASN B 1 42 ? 16.688 3.527 -7.441 1 98.88 42 ASN B O 1
ATOM 1384 N N . ILE B 1 43 ? 15.367 5.059 -6.469 1 98.88 43 ILE B N 1
ATOM 1385 C CA . ILE B 1 43 ? 15.57 4.52 -5.129 1 98.88 43 ILE B CA 1
ATOM 1386 C C . ILE B 1 43 ? 15.047 3.086 -5.066 1 98.88 43 ILE B C 1
ATOM 1388 O O . ILE B 1 43 ? 15.727 2.193 -4.555 1 98.88 43 ILE B O 1
ATOM 1392 N N . VAL B 1 44 ? 13.883 2.846 -5.629 1 98.94 44 VAL B N 1
ATOM 1393 C CA . VAL B 1 44 ? 13.242 1.535 -5.598 1 98.94 44 VAL B CA 1
ATOM 1394 C C . VAL B 1 44 ? 14.047 0.542 -6.43 1 98.94 44 VAL B C 1
ATOM 1396 O O . VAL B 1 44 ? 14.32 -0.575 -5.984 1 98.94 44 VAL B O 1
ATOM 1399 N N . LYS B 1 45 ? 14.453 1.001 -7.562 1 98.81 45 LYS B N 1
ATOM 1400 C CA . LYS B 1 45 ? 15.211 0.128 -8.453 1 98.81 45 LYS B CA 1
ATOM 1401 C C . LYS B 1 45 ? 16.531 -0.296 -7.805 1 98.81 45 LYS B C 1
ATOM 1403 O O . LYS B 1 45 ? 16.938 -1.456 -7.906 1 98.81 45 LYS B O 1
ATOM 1408 N N . GLU B 1 46 ? 17.172 0.615 -7.18 1 98.81 46 GLU B N 1
ATOM 1409 C CA . GLU B 1 46 ? 18.422 0.304 -6.484 1 98.81 46 GLU B CA 1
ATOM 1410 C C . GLU B 1 46 ? 18.188 -0.687 -5.348 1 98.81 46 GLU B C 1
ATOM 1412 O O . GLU B 1 46 ? 19 -1.593 -5.129 1 98.81 46 GLU B O 1
ATOM 1417 N N . ALA B 1 47 ? 17.141 -0.532 -4.586 1 98.88 47 ALA B N 1
ATOM 1418 C CA . ALA B 1 47 ? 16.812 -1.442 -3.49 1 98.88 47 ALA B CA 1
ATOM 1419 C C . ALA B 1 47 ? 16.547 -2.855 -4.008 1 98.88 47 ALA B C 1
ATOM 1421 O O . ALA B 1 47 ? 17.016 -3.832 -3.42 1 98.88 47 ALA B O 1
ATOM 1422 N N . ILE B 1 48 ? 15.852 -3.004 -5.137 1 98.81 48 ILE B N 1
ATOM 1423 C CA . ILE B 1 48 ? 15.562 -4.297 -5.742 1 98.81 48 ILE B CA 1
ATOM 1424 C C . ILE B 1 48 ? 16.859 -4.965 -6.18 1 98.81 48 ILE B C 1
ATOM 1426 O O . ILE B 1 48 ? 17.094 -6.141 -5.887 1 98.81 48 ILE B O 1
ATOM 1430 N N . GLU B 1 49 ? 17.672 -4.176 -6.832 1 98.38 49 GLU B N 1
ATOM 1431 C CA . GLU B 1 49 ? 18.938 -4.719 -7.332 1 98.38 49 GLU B CA 1
ATOM 1432 C C . GLU B 1 49 ? 19.812 -5.203 -6.188 1 98.38 49 GLU B C 1
ATOM 1434 O O . GLU B 1 49 ? 20.438 -6.27 -6.277 1 98.38 49 GLU B O 1
ATOM 1439 N N . SER B 1 50 ? 19.828 -4.445 -5.164 1 98.12 50 SER B N 1
ATOM 1440 C CA . SER B 1 50 ? 20.656 -4.777 -4.012 1 98.12 50 SER B CA 1
ATOM 1441 C C . SER B 1 50 ? 20.156 -6.027 -3.303 1 98.12 50 SER B C 1
ATOM 1443 O O . SER B 1 50 ? 20.938 -6.887 -2.906 1 98.12 50 SER B O 1
ATOM 1445 N N . ALA B 1 51 ? 18.844 -6.188 -3.184 1 97.81 51 ALA B N 1
ATOM 1446 C CA . ALA B 1 51 ? 18.25 -7.258 -2.383 1 97.81 51 ALA B CA 1
ATOM 1447 C C . ALA B 1 51 ? 18.125 -8.539 -3.197 1 97.81 51 ALA B C 1
ATOM 1449 O O . ALA B 1 51 ? 18.312 -9.641 -2.672 1 97.81 51 ALA B O 1
ATOM 1450 N N . ILE B 1 52 ? 17.797 -8.453 -4.465 1 96.25 52 ILE B N 1
ATOM 1451 C CA . ILE B 1 52 ? 17.391 -9.641 -5.211 1 96.25 52 ILE B CA 1
ATOM 1452 C C . ILE B 1 52 ? 18.266 -9.781 -6.457 1 96.25 52 ILE B C 1
ATOM 1454 O O . ILE B 1 52 ? 18.312 -10.852 -7.074 1 96.25 52 ILE B O 1
ATOM 1458 N N . GLY B 1 53 ? 19.016 -8.703 -6.82 1 88.75 53 GLY B N 1
ATOM 1459 C CA . GLY B 1 53 ? 19.703 -8.68 -8.094 1 88.75 53 GLY B CA 1
ATOM 1460 C C . GLY B 1 53 ? 20.578 -9.898 -8.32 1 88.75 53 GLY B C 1
ATOM 1461 O O . GLY B 1 53 ? 21.344 -10.289 -7.438 1 88.75 53 GLY B O 1
ATOM 1462 N N . GLY B 1 54 ? 20.469 -10.68 -9.336 1 89.75 54 GLY B N 1
ATOM 1463 C CA . GLY B 1 54 ? 21.281 -11.789 -9.805 1 89.75 54 GLY B CA 1
ATOM 1464 C C . GLY B 1 54 ? 20.844 -13.125 -9.234 1 89.75 54 GLY B C 1
ATOM 1465 O O . GLY B 1 54 ? 21.438 -14.156 -9.531 1 89.75 54 GLY B O 1
ATOM 1466 N N . ASN B 1 55 ? 19.875 -13.125 -8.25 1 96.69 55 ASN B N 1
ATOM 1467 C CA . ASN B 1 55 ? 19.438 -14.359 -7.613 1 96.69 55 ASN B CA 1
ATOM 1468 C C . ASN B 1 55 ? 18.219 -14.945 -8.32 1 96.69 55 ASN B C 1
ATOM 1470 O O . ASN B 1 55 ? 17.406 -14.211 -8.867 1 96.69 55 ASN B O 1
ATOM 1474 N N . ALA B 1 56 ? 18.188 -16.297 -8.25 1 97.5 56 ALA B N 1
ATOM 1475 C CA . ALA B 1 56 ? 16.953 -16.984 -8.625 1 97.5 56 ALA B CA 1
ATOM 1476 C C . ALA B 1 56 ? 16.016 -17.109 -7.434 1 97.5 56 ALA B C 1
ATOM 1478 O O . ALA B 1 56 ? 16.438 -17.031 -6.281 1 97.5 56 ALA B O 1
ATOM 1479 N N . TYR B 1 57 ? 14.812 -17.312 -7.797 1 98.06 57 TYR B N 1
ATOM 1480 C CA . TYR B 1 57 ? 13.812 -17.469 -6.75 1 98.06 57 TYR B CA 1
ATOM 1481 C C . TYR B 1 57 ? 14.188 -18.609 -5.809 1 98.06 57 TYR B C 1
ATOM 1483 O O . TYR B 1 57 ? 14.539 -19.703 -6.258 1 98.06 57 TYR B O 1
ATOM 1491 N N . GLN B 1 58 ? 14.164 -18.328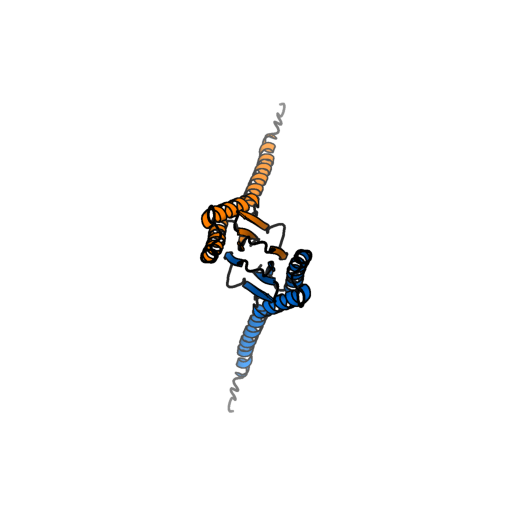 -4.516 1 97.56 58 GLN B N 1
ATOM 1492 C CA . GLN B 1 58 ? 14.312 -19.312 -3.453 1 97.56 58 GLN B CA 1
ATOM 1493 C C . GLN B 1 58 ? 13.297 -19.078 -2.34 1 97.56 58 GLN B C 1
ATOM 1495 O O . GLN B 1 58 ? 13.391 -18.109 -1.596 1 97.56 58 GLN B O 1
ATOM 1500 N N . HIS B 1 59 ? 12.406 -20.031 -2.141 1 96.25 59 HIS B N 1
ATOM 1501 C CA . HIS B 1 59 ? 11.297 -19.875 -1.203 1 96.25 59 HIS B CA 1
ATOM 1502 C C . HIS B 1 59 ? 11.797 -19.469 0.179 1 96.25 59 HIS B C 1
ATOM 1504 O O . HIS B 1 59 ? 11.188 -18.625 0.839 1 96.25 59 HIS B O 1
ATOM 1510 N N . SER B 1 60 ? 12.828 -20.031 0.505 1 97.31 60 SER B N 1
ATOM 1511 C CA . SER B 1 60 ? 13.336 -19.828 1.86 1 97.31 60 SER B CA 1
ATOM 1512 C C . SER B 1 60 ? 13.938 -18.438 2.029 1 97.31 60 SER B C 1
ATOM 1514 O O . SER B 1 60 ? 14.18 -18 3.152 1 97.31 60 SER B O 1
ATOM 1516 N N . LYS B 1 61 ? 14.133 -17.688 0.933 1 97.94 61 LYS B N 1
ATOM 1517 C CA . LYS B 1 61 ? 14.844 -16.422 1.025 1 97.94 61 LYS B CA 1
ATOM 1518 C C . LYS B 1 61 ? 13.914 -15.25 0.731 1 97.94 61 LYS B C 1
ATOM 1520 O O . LYS B 1 61 ? 14.227 -14.102 1.061 1 97.94 61 LYS B O 1
ATOM 1525 N N . VAL B 1 62 ? 12.805 -15.492 0.148 1 98.5 62 VAL B N 1
ATOM 1526 C CA . VAL B 1 62 ? 11.961 -14.445 -0.435 1 98.5 62 VAL B CA 1
ATOM 1527 C C . VAL B 1 62 ? 11.422 -13.547 0.668 1 98.5 62 VAL B C 1
ATOM 1529 O O . VAL B 1 62 ? 11.273 -12.336 0.471 1 98.5 62 VAL B O 1
ATOM 1532 N N . ASN B 1 63 ? 11.172 -14.148 1.822 1 98.25 63 ASN B N 1
ATOM 1533 C CA . ASN B 1 63 ? 10.711 -13.328 2.936 1 98.25 63 ASN B CA 1
ATOM 1534 C C . ASN B 1 63 ? 11.734 -12.266 3.312 1 98.25 63 ASN B C 1
ATOM 1536 O O . ASN B 1 63 ? 11.391 -11.094 3.494 1 98.25 63 ASN B O 1
ATOM 1540 N N . GLN B 1 64 ? 12.953 -12.625 3.361 1 98.25 64 GLN B N 1
ATOM 1541 C CA . GLN B 1 64 ? 14.016 -11.672 3.672 1 98.25 64 GLN B CA 1
ATOM 1542 C C . GLN B 1 64 ? 14.188 -10.656 2.549 1 98.25 64 GLN B C 1
ATOM 1544 O O . GLN B 1 64 ? 14.43 -9.477 2.807 1 98.25 64 GLN B O 1
ATOM 1549 N N . TRP B 1 65 ? 14.047 -11.117 1.315 1 98.81 65 TRP B N 1
ATOM 1550 C CA . TRP B 1 65 ? 14.195 -10.219 0.177 1 98.81 65 TRP B CA 1
ATOM 1551 C C . TRP B 1 65 ? 13.148 -9.109 0.21 1 98.81 65 TRP B C 1
ATOM 1553 O O . TRP B 1 65 ? 13.469 -7.934 0.059 1 98.81 65 TRP B O 1
ATOM 1563 N N . THR B 1 66 ? 11.844 -9.539 0.42 1 98.88 66 THR B N 1
ATOM 1564 C CA . THR B 1 66 ? 10.781 -8.531 0.455 1 98.88 66 THR B CA 1
ATOM 1565 C C . THR B 1 66 ? 11.008 -7.547 1.598 1 98.88 66 THR B C 1
ATOM 1567 O O . THR B 1 66 ? 10.844 -6.336 1.425 1 98.88 66 THR B O 1
ATOM 1570 N N . THR B 1 67 ? 11.469 -8.008 2.762 1 98.81 67 THR B N 1
ATOM 1571 C CA . THR B 1 67 ? 11.742 -7.164 3.92 1 98.81 67 THR B CA 1
ATOM 1572 C C . THR B 1 67 ? 12.883 -6.191 3.623 1 98.81 67 THR B C 1
ATOM 1574 O O . THR B 1 67 ? 12.766 -4.992 3.889 1 98.81 67 THR B O 1
ATOM 1577 N N . ASN B 1 68 ? 13.906 -6.664 3 1 98.81 68 ASN B N 1
ATOM 1578 C CA . ASN B 1 68 ? 15.055 -5.828 2.65 1 98.81 68 ASN B CA 1
ATOM 1579 C C . ASN B 1 68 ? 14.664 -4.73 1.663 1 98.81 68 ASN B C 1
ATOM 1581 O O . ASN B 1 68 ? 15.07 -3.578 1.815 1 98.81 68 ASN B O 1
ATOM 1585 N N . VAL B 1 69 ? 13.898 -5.105 0.687 1 98.94 69 VAL B N 1
ATOM 1586 C CA . VAL B 1 69 ? 13.492 -4.152 -0.34 1 98.94 69 VAL B CA 1
ATOM 1587 C C . VAL B 1 69 ? 12.711 -3.008 0.298 1 98.94 69 VAL B C 1
ATOM 1589 O O . VAL B 1 69 ? 13.023 -1.836 0.078 1 98.94 69 VAL B O 1
ATOM 1592 N N . VAL B 1 70 ? 11.695 -3.314 1.141 1 98.94 70 VAL B N 1
ATOM 1593 C CA . VAL B 1 70 ? 10.836 -2.266 1.679 1 98.94 70 VAL B CA 1
ATOM 1594 C C . VAL B 1 70 ? 11.617 -1.427 2.689 1 98.94 70 VAL B C 1
ATOM 1596 O O . VAL B 1 70 ? 11.461 -0.205 2.746 1 98.94 70 VAL B O 1
ATOM 1599 N N . GLU B 1 71 ? 12.469 -2.053 3.441 1 98.81 71 GLU B N 1
ATOM 1600 C CA . GLU B 1 71 ? 13.234 -1.327 4.449 1 98.81 71 GLU B CA 1
ATOM 1601 C C . GLU B 1 71 ? 14.266 -0.407 3.805 1 98.81 71 GLU B C 1
ATOM 1603 O O . GLU B 1 71 ? 14.406 0.75 4.203 1 98.81 71 GLU B O 1
ATOM 1608 N N . GLN B 1 72 ? 15 -0.887 2.818 1 98.88 72 GLN B N 1
ATOM 1609 C CA . GLN B 1 72 ? 15.984 -0.074 2.121 1 98.88 72 GLN B CA 1
ATOM 1610 C C . GLN B 1 72 ? 15.32 1.075 1.367 1 98.88 72 GLN B C 1
ATOM 1612 O O . GLN B 1 72 ? 15.812 2.205 1.391 1 98.88 72 GLN B O 1
ATOM 1617 N N . THR B 1 73 ? 14.227 0.801 0.704 1 98.94 73 THR B N 1
ATOM 1618 C CA . THR B 1 73 ? 13.492 1.845 -0.002 1 98.94 73 THR B CA 1
ATOM 1619 C C . THR B 1 73 ? 13.023 2.928 0.966 1 98.94 73 THR B C 1
ATOM 1621 O O . THR B 1 73 ? 13.242 4.117 0.727 1 98.94 73 THR B O 1
ATOM 1624 N N . LEU B 1 74 ? 12.438 2.467 2.084 1 98.94 74 LEU B N 1
ATOM 1625 C CA . LEU B 1 74 ? 11.938 3.412 3.074 1 98.94 74 LEU B CA 1
ATOM 1626 C C . LEU B 1 74 ? 13.07 4.246 3.66 1 98.94 74 LEU B C 1
ATOM 1628 O O . LEU B 1 74 ? 12.938 5.461 3.811 1 98.94 74 LEU B O 1
ATOM 1632 N N . SER B 1 75 ? 14.117 3.611 3.953 1 98.88 75 SER B N 1
ATOM 1633 C CA . SER B 1 75 ? 15.281 4.293 4.516 1 98.88 75 SER B CA 1
ATOM 1634 C C . SER B 1 75 ? 15.781 5.387 3.58 1 98.88 75 SER B C 1
ATOM 1636 O O . SER B 1 75 ? 16.047 6.512 4.016 1 98.88 75 SER B O 1
ATOM 1638 N N . GLN B 1 76 ? 15.898 5.133 2.318 1 98.88 76 GLN B N 1
ATOM 1639 C CA . GLN B 1 76 ? 16.391 6.105 1.35 1 98.88 76 GLN B CA 1
ATOM 1640 C C . GLN B 1 76 ? 15.391 7.23 1.133 1 98.88 76 GLN B C 1
ATOM 1642 O O . GLN B 1 76 ? 15.773 8.391 0.964 1 98.88 76 GLN B O 1
ATOM 1647 N N . LEU B 1 77 ? 14.117 6.91 1.146 1 98.75 77 LEU B N 1
ATOM 1648 C CA . LEU B 1 77 ? 13.086 7.938 1.008 1 98.75 77 LEU B CA 1
ATOM 1649 C C . LEU B 1 77 ? 13.148 8.922 2.17 1 98.75 77 LEU B C 1
ATOM 1651 O O . LEU B 1 77 ? 13.055 10.133 1.967 1 98.75 77 LEU B O 1
ATOM 1655 N N . THR B 1 78 ? 13.281 8.422 3.387 1 98.31 78 THR B N 1
ATOM 1656 C CA . THR B 1 78 ? 13.289 9.281 4.57 1 98.31 78 THR B CA 1
ATOM 1657 C C . THR B 1 78 ? 14.531 10.156 4.59 1 98.31 78 THR B C 1
ATOM 1659 O O . THR B 1 78 ? 14.508 11.273 5.117 1 98.31 78 THR B O 1
ATOM 1662 N N . LYS B 1 79 ? 15.586 9.711 3.967 1 98 79 LYS B N 1
ATOM 1663 C CA . LYS B 1 79 ? 16.828 10.469 3.91 1 98 79 LYS B CA 1
ATOM 1664 C C . LYS B 1 79 ? 16.703 11.68 2.984 1 98 79 LYS B C 1
ATOM 1666 O O . LYS B 1 79 ? 17.516 12.602 3.037 1 98 79 LYS B O 1
ATOM 1671 N N . LEU B 1 80 ? 15.734 11.633 2.074 1 96.69 80 LEU B N 1
ATOM 1672 C CA . LEU B 1 80 ? 15.5 12.781 1.203 1 96.69 80 LEU B CA 1
ATOM 1673 C C . LEU B 1 80 ? 15.102 14.008 2.016 1 96.69 80 LEU B C 1
ATOM 1675 O O . LEU B 1 80 ? 15.195 15.133 1.527 1 96.69 80 LEU B O 1
ATOM 1679 N N . GLY B 1 81 ? 14.539 13.812 3.27 1 95.62 81 GLY B N 1
ATOM 1680 C CA . GLY B 1 81 ? 14.18 14.914 4.152 1 95.62 81 GLY B CA 1
ATOM 1681 C C . GLY B 1 81 ? 12.922 15.641 3.723 1 95.62 81 GLY B C 1
ATOM 1682 O O . GLY B 1 81 ? 12.734 16.812 4.062 1 95.62 81 GLY B O 1
ATOM 1683 N N . LYS B 1 82 ? 12.164 15.016 2.885 1 97 82 LYS B N 1
ATOM 1684 C CA . LYS B 1 82 ? 10.914 15.617 2.428 1 97 82 LYS B CA 1
ATOM 1685 C C . LYS B 1 82 ? 9.797 15.391 3.434 1 97 82 LYS B C 1
ATOM 1687 O O . LYS B 1 82 ? 9.812 14.414 4.184 1 97 82 LYS B O 1
ATOM 1692 N N . PRO B 1 83 ? 8.781 16.312 3.514 1 96.5 83 PRO B N 1
ATOM 1693 C CA . PRO B 1 83 ? 7.723 16.234 4.523 1 96.5 83 PRO B CA 1
ATOM 1694 C C . PRO B 1 83 ? 6.598 15.281 4.121 1 96.5 83 PRO B C 1
ATOM 1696 O O . PRO B 1 83 ? 5.457 15.711 3.939 1 96.5 83 PRO B O 1
ATOM 1699 N N . PHE B 1 84 ? 6.902 14.086 4.086 1 98.25 84 PHE B N 1
ATOM 1700 C CA . PHE B 1 84 ? 5.938 13.047 3.727 1 98.25 84 PHE B CA 1
ATOM 1701 C C . PHE B 1 84 ? 5.863 11.984 4.809 1 98.25 84 PHE B C 1
ATOM 1703 O O . PHE B 1 84 ? 6.859 11.688 5.469 1 98.25 84 PHE B O 1
ATOM 1710 N N . LYS B 1 85 ? 4.738 11.461 5.008 1 98.75 85 LYS B N 1
ATOM 1711 C CA . LYS B 1 85 ? 4.602 10.078 5.453 1 98.75 85 LYS B CA 1
ATOM 1712 C C . LYS B 1 85 ? 4.789 9.102 4.289 1 98.75 85 LYS B C 1
ATOM 1714 O O . LYS B 1 85 ? 4.344 9.375 3.172 1 98.75 85 LYS B O 1
ATOM 1719 N N . TYR B 1 86 ? 5.422 7.984 4.523 1 98.94 86 TYR B N 1
ATOM 1720 C CA . TYR B 1 86 ? 5.703 7.055 3.434 1 98.94 86 TYR B CA 1
ATOM 1721 C C . TYR B 1 86 ? 5.125 5.676 3.729 1 98.94 86 TYR B C 1
ATOM 1723 O O . TYR B 1 86 ? 5.164 5.211 4.871 1 98.94 86 TYR B O 1
ATOM 1731 N N . ILE B 1 87 ? 4.656 5.023 2.717 1 98.94 87 ILE B N 1
ATOM 1732 C CA . ILE B 1 87 ? 4.344 3.598 2.707 1 98.94 87 ILE B CA 1
ATOM 1733 C C . ILE B 1 87 ? 5.055 2.92 1.537 1 98.94 87 ILE B C 1
ATOM 1735 O O . ILE B 1 87 ? 5.016 3.414 0.408 1 98.94 87 ILE B O 1
ATOM 1739 N N . VAL B 1 88 ? 5.691 1.853 1.836 1 99 88 VAL B N 1
ATOM 1740 C CA . VAL B 1 88 ? 6.293 1.041 0.782 1 99 88 VAL B CA 1
ATOM 1741 C C . VAL B 1 88 ? 5.77 -0.391 0.872 1 99 88 VAL B C 1
ATOM 1743 O O . VAL B 1 88 ? 5.715 -0.972 1.958 1 99 88 VAL B O 1
ATOM 1746 N N . THR B 1 89 ? 5.344 -0.936 -0.204 1 98.94 89 THR B N 1
ATOM 1747 C CA . THR B 1 89 ? 4.93 -2.332 -0.268 1 98.94 89 THR B CA 1
ATOM 1748 C C . THR B 1 89 ? 5.77 -3.1 -1.286 1 98.94 89 THR B C 1
ATOM 1750 O O . THR B 1 89 ? 6.215 -2.529 -2.283 1 98.94 89 THR B O 1
ATOM 1753 N N . CYS B 1 90 ? 5.961 -4.344 -1.062 1 98.94 90 CYS B N 1
ATOM 1754 C CA . CYS B 1 90 ? 6.672 -5.223 -1.981 1 98.94 90 CYS B CA 1
ATOM 1755 C C . CYS B 1 90 ? 5.977 -6.574 -2.098 1 98.94 90 CYS B C 1
ATOM 1757 O O . CYS B 1 90 ? 5.539 -7.141 -1.095 1 98.94 90 CYS B O 1
ATOM 1759 N N . VAL B 1 91 ? 5.879 -7.059 -3.326 1 98.88 91 VAL B N 1
ATOM 1760 C CA . VAL B 1 91 ? 5.344 -8.383 -3.641 1 98.88 91 VAL B CA 1
ATOM 1761 C C . VAL B 1 91 ? 6.332 -9.148 -4.516 1 98.88 91 VAL B C 1
ATOM 1763 O O . VAL B 1 91 ? 6.766 -8.648 -5.555 1 98.88 91 VAL B O 1
ATOM 1766 N N . ILE B 1 92 ? 6.668 -10.305 -4.129 1 98.81 92 ILE B N 1
ATOM 1767 C CA . ILE B 1 92 ? 7.469 -11.188 -4.965 1 98.81 92 ILE B CA 1
ATOM 1768 C C . ILE B 1 92 ? 6.699 -12.477 -5.242 1 98.81 92 ILE B C 1
ATOM 1770 O O . ILE B 1 92 ? 6.129 -13.078 -4.328 1 98.81 92 ILE B O 1
ATOM 1774 N N . MET B 1 93 ? 6.73 -12.844 -6.461 1 98.5 93 MET B N 1
ATOM 1775 C CA . MET B 1 93 ? 6.074 -14.086 -6.855 1 98.5 93 MET B CA 1
ATOM 1776 C C . MET B 1 93 ? 7.004 -14.953 -7.699 1 98.5 93 MET B C 1
ATOM 1778 O O . MET B 1 93 ? 7.719 -14.438 -8.562 1 98.5 93 MET B O 1
ATOM 1782 N N . GLN B 1 94 ? 6.922 -16.203 -7.418 1 98.19 94 GLN B N 1
ATOM 1783 C CA . GLN B 1 94 ? 7.625 -17.172 -8.242 1 98.19 94 GLN B CA 1
ATOM 1784 C C . GLN B 1 94 ? 7.008 -17.266 -9.641 1 98.19 94 GLN B C 1
ATOM 1786 O O . GLN B 1 94 ? 5.781 -17.312 -9.773 1 98.19 94 GLN B O 1
ATOM 1791 N N . LYS B 1 95 ? 7.895 -17.25 -10.719 1 96.75 95 LYS B N 1
ATOM 1792 C CA . LYS B 1 95 ? 7.426 -17.453 -12.086 1 96.75 95 LYS B CA 1
ATOM 1793 C C . LYS B 1 95 ? 7.242 -18.938 -12.398 1 96.75 95 LYS B C 1
ATOM 1795 O O . LYS B 1 95 ? 8.18 -19.594 -12.852 1 96.75 95 LYS B O 1
ATOM 1800 N N . ASN B 1 96 ? 6.082 -19.406 -12.25 1 95.81 96 ASN B N 1
ATOM 1801 C CA . ASN B 1 96 ? 5.773 -20.797 -12.523 1 95.81 96 ASN B CA 1
ATOM 1802 C C . ASN B 1 96 ? 4.516 -20.938 -13.375 1 95.81 96 ASN B C 1
ATOM 1804 O O . ASN B 1 96 ? 3.793 -21.922 -13.266 1 95.81 96 ASN B O 1
ATOM 1808 N N . GLY B 1 97 ? 4.137 -19.781 -14.016 1 95.25 97 GLY B N 1
ATOM 1809 C CA . GLY B 1 97 ? 2.982 -19.781 -14.898 1 95.25 97 GLY B CA 1
ATOM 1810 C C . GLY B 1 97 ? 1.73 -19.234 -14.242 1 95.25 97 GLY B C 1
ATOM 1811 O O . GLY B 1 97 ? 0.715 -19.016 -14.914 1 95.25 97 GLY B O 1
ATOM 1812 N N . ALA B 1 98 ? 1.841 -19.078 -12.945 1 95.31 98 ALA B N 1
ATOM 1813 C CA . ALA B 1 98 ? 0.691 -18.531 -12.227 1 95.31 98 ALA B CA 1
ATOM 1814 C C . ALA B 1 98 ? 0.479 -17.047 -12.57 1 95.31 98 ALA B C 1
ATOM 1816 O O . ALA B 1 98 ? 1.443 -16.312 -12.742 1 95.31 98 ALA B O 1
ATOM 1817 N N . GLY B 1 99 ? -0.816 -16.578 -12.648 1 97.31 99 GLY B N 1
ATOM 1818 C CA . GLY B 1 99 ? -1.131 -15.172 -12.836 1 97.31 99 GLY B CA 1
ATOM 1819 C C . GLY B 1 99 ? -1.063 -14.367 -11.555 1 97.31 99 GLY B C 1
ATOM 1820 O O . GLY B 1 99 ? -1.391 -14.875 -10.484 1 97.31 99 GLY B O 1
ATOM 1821 N N . LEU B 1 100 ? -0.628 -13.148 -11.695 1 98.06 100 LEU B N 1
ATOM 1822 C CA . LEU B 1 100 ? -0.578 -12.164 -10.617 1 98.06 100 LEU B CA 1
ATOM 1823 C C . LEU B 1 100 ? -1.201 -10.844 -11.062 1 98.06 100 LEU B C 1
ATOM 1825 O O . LEU B 1 100 ? -0.863 -10.312 -12.125 1 98.06 100 LEU B O 1
ATOM 1829 N N . HIS B 1 101 ? -2.082 -10.367 -10.281 1 98.56 101 HIS B N 1
ATOM 1830 C CA . HIS B 1 101 ? -2.689 -9.062 -10.547 1 98.56 101 HIS B CA 1
ATOM 1831 C C . HIS B 1 101 ? -2.666 -8.18 -9.305 1 98.56 101 HIS B C 1
ATOM 1833 O O . HIS B 1 101 ? -2.926 -8.656 -8.195 1 98.56 101 HIS B O 1
ATOM 1839 N N . THR B 1 102 ? -2.322 -6.941 -9.484 1 98.75 102 THR B N 1
ATOM 1840 C CA . THR B 1 102 ? -2.293 -5.973 -8.398 1 98.75 102 THR B CA 1
ATOM 1841 C C . THR B 1 102 ? -3.086 -4.719 -8.766 1 98.75 102 THR B C 1
ATOM 1843 O O . THR B 1 102 ? -3.174 -4.359 -9.938 1 98.75 102 THR B O 1
ATOM 1846 N N . ALA B 1 103 ? -3.689 -4.113 -7.812 1 98.75 103 ALA B N 1
ATOM 1847 C CA . ALA B 1 103 ? -4.344 -2.812 -7.934 1 98.75 103 ALA B CA 1
ATOM 1848 C C . ALA B 1 103 ? -4.176 -1.991 -6.66 1 98.75 103 ALA B C 1
ATOM 1850 O O . ALA B 1 103 ? -3.906 -2.543 -5.59 1 98.75 103 ALA B O 1
ATOM 1851 N N . SER B 1 104 ? -4.238 -0.745 -6.773 1 98.88 104 SER B N 1
ATOM 1852 C CA . SER B 1 104 ? -4.281 0.168 -5.633 1 98.88 104 SER B CA 1
ATOM 1853 C C . SER B 1 104 ? -5.199 1.354 -5.91 1 98.88 104 SER B C 1
ATOM 1855 O O . SER B 1 104 ? -5.438 1.704 -7.066 1 98.88 104 SER B O 1
ATOM 1857 N N . SER B 1 105 ? -5.754 1.881 -4.918 1 98.69 105 SER B N 1
ATOM 1858 C CA . SER B 1 105 ? -6.531 3.115 -4.949 1 98.69 105 SER B CA 1
ATOM 1859 C C . SER B 1 105 ? -6.242 3.982 -3.729 1 98.69 105 SER B C 1
ATOM 1861 O O . SER B 1 105 ? -5.809 3.477 -2.691 1 98.69 105 SER B O 1
ATOM 1863 N N . CYS B 1 106 ? -6.449 5.273 -3.971 1 98.75 106 CYS B N 1
ATOM 1864 C CA . CYS B 1 106 ? -6.086 6.215 -2.918 1 98.75 106 CYS B CA 1
ATOM 1865 C C . CYS B 1 106 ? -7.152 7.293 -2.756 1 98.75 106 CYS B C 1
ATOM 1867 O O . CYS B 1 106 ? -7.797 7.68 -3.73 1 98.75 106 CYS B O 1
ATOM 1869 N N . PHE B 1 107 ? -7.352 7.691 -1.515 1 98.81 107 PHE B N 1
ATOM 1870 C CA . PHE B 1 107 ? -8.07 8.898 -1.141 1 98.81 107 PHE B CA 1
ATOM 1871 C C . PHE B 1 107 ? -7.145 9.898 -0.453 1 98.81 107 PHE B C 1
ATOM 1873 O O . PHE B 1 107 ? -6.848 9.758 0.736 1 98.81 107 PHE B O 1
ATOM 1880 N N . TRP B 1 108 ? -6.562 10.898 -1.194 1 98.56 108 TRP B N 1
ATOM 1881 C CA . TRP B 1 108 ? -5.555 11.859 -0.752 1 98.56 108 TRP B CA 1
ATOM 1882 C C . TRP B 1 108 ? -5.539 13.086 -1.656 1 98.56 108 TRP B C 1
ATOM 1884 O O . TRP B 1 108 ? -6.449 13.281 -2.463 1 98.56 108 TRP B O 1
ATOM 1894 N N . ASP B 1 109 ? -4.762 14.047 -1.395 1 97.56 109 ASP B N 1
ATOM 1895 C CA . ASP B 1 109 ? -4.594 15.227 -2.238 1 97.56 109 ASP B CA 1
ATOM 1896 C C . ASP B 1 109 ? -3.568 14.969 -3.342 1 97.56 109 ASP B C 1
ATOM 1898 O O . ASP B 1 109 ? -2.361 15.008 -3.096 1 97.56 109 ASP B O 1
ATOM 1902 N N . SER B 1 110 ? -4.043 14.812 -4.496 1 95.88 110 SER B N 1
ATOM 1903 C CA . SER B 1 110 ? -3.209 14.391 -5.617 1 95.88 110 SER B CA 1
ATOM 1904 C C . SER B 1 110 ? -2.254 15.5 -6.043 1 95.88 110 SER B C 1
ATOM 1906 O O . SER B 1 110 ? -1.313 15.258 -6.801 1 95.88 110 SER B O 1
ATOM 1908 N N . SER B 1 111 ? -2.459 16.656 -5.586 1 95.25 111 SER B N 1
ATOM 1909 C CA . SER B 1 111 ? -1.559 17.75 -5.922 1 95.25 111 SER B CA 1
ATOM 1910 C C . SER B 1 111 ? -0.315 17.734 -5.039 1 95.25 111 SER B C 1
ATOM 1912 O O . SER B 1 111 ? 0.706 18.344 -5.387 1 95.25 111 SER B O 1
ATOM 1914 N N . THR B 1 112 ? -0.402 17.10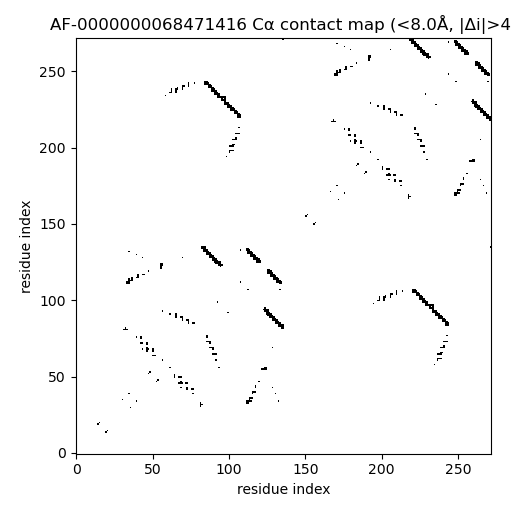9 -3.861 1 95.75 112 THR B N 1
ATOM 1915 C CA . THR B 1 112 ? 0.721 17.125 -2.93 1 95.75 112 THR B CA 1
ATOM 1916 C C . THR B 1 112 ? 1.245 15.719 -2.684 1 95.75 112 THR B C 1
ATOM 1918 O O . THR B 1 112 ? 2.42 15.531 -2.359 1 95.75 112 THR B O 1
ATOM 1921 N N . ASP B 1 113 ? 0.405 14.781 -2.812 1 98.38 113 ASP B N 1
ATOM 1922 C CA . ASP B 1 113 ? 0.781 13.391 -2.555 1 98.38 113 ASP B CA 1
ATOM 1923 C C . ASP B 1 113 ? 1.168 12.68 -3.85 1 98.38 113 ASP B C 1
ATOM 1925 O O . ASP B 1 113 ? 0.846 13.148 -4.941 1 98.38 113 ASP B O 1
ATOM 1929 N N . GLY B 1 114 ? 1.912 11.594 -3.762 1 98.62 114 GLY B N 1
ATOM 1930 C CA . GLY B 1 114 ? 2.322 10.867 -4.957 1 98.62 114 GLY B CA 1
ATOM 1931 C C . GLY B 1 114 ? 2.604 9.406 -4.695 1 98.62 114 GLY B C 1
ATOM 1932 O O . GLY B 1 114 ? 2.723 8.984 -3.543 1 98.62 114 GLY B O 1
ATOM 1933 N N . SER B 1 115 ? 2.662 8.664 -5.738 1 98.88 115 SER B N 1
ATOM 1934 C CA . SER B 1 115 ? 3.014 7.254 -5.672 1 98.88 115 SER B CA 1
ATOM 1935 C C . SER B 1 115 ? 3.916 6.855 -6.836 1 98.88 115 SER B C 1
ATOM 1937 O O . SER B 1 115 ? 3.982 7.555 -7.848 1 98.88 115 SER B O 1
ATOM 1939 N N . CYS B 1 116 ? 4.59 5.812 -6.645 1 98.81 116 CYS B N 1
ATOM 1940 C CA . CYS B 1 116 ? 5.465 5.223 -7.652 1 98.81 116 CYS B CA 1
ATOM 1941 C C . CYS B 1 116 ? 5.488 3.703 -7.535 1 98.81 116 CYS B C 1
ATOM 1943 O O . CYS B 1 116 ? 5.691 3.166 -6.441 1 98.81 116 CYS B O 1
ATOM 1945 N N . THR B 1 117 ? 5.25 3.012 -8.727 1 98.88 117 THR B N 1
ATOM 1946 C CA . THR B 1 117 ? 5.297 1.553 -8.75 1 98.88 117 THR B CA 1
ATOM 1947 C C . THR B 1 117 ? 6.352 1.062 -9.742 1 98.88 117 THR B C 1
ATOM 1949 O O . THR B 1 117 ? 6.375 1.498 -10.891 1 98.88 117 THR B O 1
ATOM 1952 N N . VAL B 1 118 ? 7.195 0.23 -9.258 1 98.88 118 VAL B N 1
ATOM 1953 C CA . VAL B 1 118 ? 8.219 -0.397 -10.094 1 98.88 118 VAL B CA 1
ATOM 1954 C C . VAL B 1 118 ? 7.926 -1.89 -10.234 1 98.88 118 VAL B C 1
ATOM 1956 O O . VAL B 1 118 ? 7.746 -2.59 -9.234 1 98.88 118 VAL B O 1
ATOM 1959 N N . ARG B 1 119 ? 7.82 -2.322 -11.461 1 98.56 119 ARG B N 1
ATOM 1960 C CA . ARG B 1 119 ? 7.707 -3.744 -11.758 1 98.56 119 ARG B CA 1
ATOM 1961 C C . ARG B 1 119 ? 9.023 -4.297 -12.297 1 98.56 119 ARG B C 1
ATOM 1963 O O . ARG B 1 119 ? 9.523 -3.83 -13.32 1 98.56 119 ARG B O 1
ATOM 1970 N N . TRP B 1 120 ? 9.523 -5.203 -11.594 1 98.12 120 TRP B N 1
ATOM 1971 C CA . TRP B 1 120 ? 10.789 -5.855 -11.906 1 98.12 120 TRP B CA 1
ATOM 1972 C C . TRP B 1 120 ? 10.602 -7.359 -12.078 1 98.12 120 TRP B C 1
ATOM 1974 O O . TRP B 1 120 ? 9.664 -7.941 -11.523 1 98.12 120 TRP B O 1
ATOM 1984 N N . GLU B 1 121 ? 11.43 -7.934 -12.93 1 97.25 121 GLU B N 1
ATOM 1985 C CA . GLU B 1 121 ? 11.367 -9.391 -13.031 1 97.25 121 GLU B CA 1
ATOM 1986 C C . GLU B 1 121 ? 12.68 -9.969 -13.539 1 97.25 121 GLU B C 1
ATOM 1988 O O . GLU B 1 121 ? 13.5 -9.242 -14.109 1 97.25 121 GLU B O 1
ATOM 1993 N N . ASN B 1 122 ? 12.938 -11.18 -13.266 1 97.25 122 ASN B N 1
ATOM 1994 C CA . ASN B 1 122 ? 13.953 -12 -13.922 1 97.25 122 ASN B CA 1
ATOM 1995 C C . ASN B 1 122 ? 13.383 -13.336 -14.383 1 97.25 122 ASN B C 1
ATOM 1997 O O . ASN B 1 122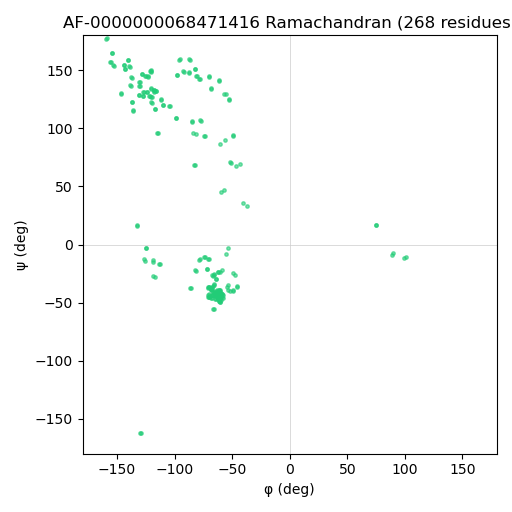 ? 12.164 -13.5 -14.492 1 97.25 122 ASN B O 1
ATOM 2001 N N . LYS B 1 123 ? 14.188 -14.297 -14.664 1 96.62 123 LYS B N 1
ATOM 2002 C CA . LYS B 1 123 ? 13.727 -15.562 -15.234 1 96.62 123 LYS B CA 1
ATOM 2003 C C . LYS B 1 123 ? 12.844 -16.328 -14.25 1 96.62 123 LYS B C 1
ATOM 2005 O O . LYS B 1 123 ? 11.945 -17.062 -14.664 1 96.62 123 LYS B O 1
ATOM 2010 N N . SER B 1 124 ? 12.969 -16.125 -12.922 1 97.75 124 SER B N 1
ATOM 2011 C CA . SER B 1 124 ? 12.367 -17.047 -11.961 1 97.75 124 SER B CA 1
ATOM 2012 C C . SER B 1 124 ? 11.344 -16.328 -11.086 1 97.75 124 SER B C 1
ATOM 2014 O O . SER B 1 124 ? 10.562 -16.969 -10.375 1 97.75 124 SER B O 1
ATOM 2016 N N . MET B 1 125 ? 11.344 -14.938 -11.078 1 98.06 125 MET B N 1
ATOM 2017 C CA . MET B 1 125 ? 10.414 -14.305 -10.148 1 98.06 125 MET B CA 1
ATOM 2018 C C . MET B 1 125 ? 10 -12.922 -10.641 1 98.06 125 MET B C 1
ATOM 2020 O O . MET B 1 125 ? 10.703 -12.32 -11.453 1 98.06 125 MET B O 1
ATOM 2024 N N . TYR B 1 126 ? 8.797 -12.477 -10.227 1 98.12 126 TYR B N 1
ATOM 2025 C CA . TYR B 1 126 ? 8.312 -11.102 -10.328 1 98.12 126 TYR B CA 1
ATOM 2026 C C . TYR B 1 126 ? 8.508 -10.359 -9.008 1 98.12 126 TYR B C 1
ATOM 2028 O O . TYR B 1 126 ? 8.438 -10.953 -7.934 1 98.12 126 TYR B O 1
ATOM 2036 N N . CYS B 1 127 ? 8.781 -9.109 -9.141 1 98.69 127 CYS B N 1
ATOM 2037 C CA . CYS B 1 127 ? 8.844 -8.227 -7.98 1 98.69 127 CYS B CA 1
ATOM 2038 C C . CYS B 1 127 ? 8.156 -6.898 -8.273 1 98.69 127 CYS B C 1
ATOM 2040 O O . CYS B 1 127 ? 8.5 -6.219 -9.242 1 98.69 127 CYS B O 1
ATOM 2042 N N . ILE B 1 128 ? 7.156 -6.562 -7.441 1 98.88 128 ILE B N 1
ATOM 2043 C CA . ILE B 1 128 ? 6.449 -5.293 -7.582 1 98.88 128 ILE B CA 1
ATOM 2044 C C . ILE B 1 128 ? 6.605 -4.473 -6.301 1 98.88 128 ILE B C 1
ATOM 2046 O O . ILE B 1 128 ? 6.262 -4.941 -5.215 1 98.88 128 ILE B O 1
ATOM 2050 N N . VAL B 1 129 ? 7.141 -3.311 -6.426 1 98.94 129 VAL B N 1
ATOM 2051 C CA . VAL B 1 129 ? 7.32 -2.416 -5.289 1 98.94 129 VAL B CA 1
ATOM 2052 C C . VAL B 1 129 ? 6.555 -1.114 -5.527 1 98.94 129 VAL B C 1
ATOM 2054 O O . VAL B 1 129 ? 6.668 -0.508 -6.594 1 98.94 129 VAL B O 1
ATOM 2057 N N . SER B 1 130 ? 5.742 -0.714 -4.633 1 98.94 130 SER B N 1
ATOM 2058 C CA . SER B 1 130 ? 5.043 0.567 -4.676 1 98.94 130 SER B CA 1
ATOM 2059 C C . SER B 1 130 ? 5.434 1.45 -3.496 1 98.94 130 SER B C 1
ATOM 2061 O O . SER B 1 130 ? 5.465 0.99 -2.352 1 98.94 130 SER B O 1
ATOM 2063 N N . ALA B 1 131 ? 5.75 2.645 -3.779 1 98.94 131 ALA B N 1
ATOM 2064 C CA . ALA B 1 131 ? 6.027 3.66 -2.77 1 98.94 131 ALA B CA 1
ATOM 2065 C C . ALA B 1 131 ? 5 4.789 -2.826 1 98.94 131 ALA B C 1
ATOM 2067 O O . ALA B 1 131 ? 4.648 5.262 -3.908 1 98.94 131 ALA B O 1
ATOM 2068 N N . PHE B 1 132 ? 4.492 5.129 -1.683 1 98.94 132 PHE B N 1
ATOM 2069 C CA . PHE B 1 132 ? 3.555 6.238 -1.539 1 98.94 132 PHE B CA 1
ATOM 2070 C C . PHE B 1 132 ? 4.133 7.32 -0.638 1 98.94 132 PHE B C 1
ATOM 2072 O O . PHE B 1 132 ? 4.68 7.023 0.426 1 98.94 132 PHE B O 1
ATOM 2079 N N . GLY B 1 133 ? 4.051 8.578 -1.039 1 98.88 133 GLY B N 1
ATOM 2080 C CA . GLY B 1 133 ? 4.363 9.75 -0.235 1 98.88 133 GLY B CA 1
ATOM 2081 C C . GLY B 1 133 ? 3.168 10.648 -0.001 1 98.88 133 GLY B C 1
ATOM 2082 O O . GLY B 1 133 ? 2.582 11.172 -0.951 1 98.88 133 GLY B O 1
ATOM 2083 N N . LEU B 1 134 ? 2.766 10.797 1.268 1 98.69 134 LEU B N 1
ATOM 2084 C CA . LEU B 1 134 ? 1.629 11.625 1.642 1 98.69 134 LEU B CA 1
ATOM 2085 C C . LEU B 1 134 ? 2.094 12.875 2.389 1 98.69 134 LEU B C 1
ATOM 2087 O O . LEU B 1 134 ? 2.693 12.773 3.461 1 98.69 134 LEU B O 1
ATOM 2091 N N . SER B 1 135 ? 1.77 13.992 1.802 1 97.44 135 SER B N 1
ATOM 2092 C CA . SER B 1 135 ? 2.221 15.258 2.377 1 97.44 135 SER B CA 1
ATOM 2093 C C . SER B 1 135 ? 1.654 15.461 3.777 1 97.44 135 SER B C 1
ATOM 2095 O O . SER B 1 135 ? 0.494 15.141 4.035 1 97.44 135 SER B O 1
ATOM 2097 N N . ILE B 1 136 ? 2.434 15.992 4.66 1 91.75 136 ILE B N 1
ATOM 2098 C CA . ILE B 1 136 ? 2.025 16.219 6.043 1 91.75 136 ILE B CA 1
ATOM 2099 C C . ILE B 1 136 ? 1.497 17.656 6.188 1 91.75 136 ILE B C 1
ATOM 2101 O O . ILE B 1 136 ? 1.967 18.562 5.504 1 91.75 136 ILE B O 1
#